Protein 7RGJ (pdb70)

Sequence (311 aa):
MKLSLMVAISKKNGVIGNGPDIPWSAKGEQLLFKAITYNQWLLVGRKTFESMGALPNRKYAVVTRSFTSNENVLIFPSIKDALTNLKKKITDHVIVSSGGGEIYKSLIDDQVVDTLHISTIDIEPEGDVYFPEIPSNFRPVFTQDFASNINYSYQQIWQKMKLSLMVAISKNGVIGNGPDIPWSAKGEQQLLFKAITYNQWLLLVGRKTFESSMMGALPNRRKYAVVTRSSFTSDNENVLIFPSIKDDALTNLKKITDHVIVSSGGGEIYKSSLIDQVDTLHISTIDIEPEGDVYFPEIPSNFRPVFTQDFASNINYSYQIWQKG

Secondary structure (DSSP, 8-state):
-EEEEEEEEETTSEEEBTTB-S---TTHHHHHHHHHTT-EEEEEHHHHHHH---TT-EEEEE-------TTEEEESSHHHHHHHHHHH-SEEEE---HHHHHHHTTT-SEEEEEEES-----SEEPPPPPTT-EEEEEEEE-SSS-EEEEEEE-/-EEEEEEEEETTS--BBTTB-S---TTHHHHHHHHHTT-EEEEEHHHHHHH---TT-EEEEE-SSS-----TTEEEESSHHHHHHHHTTT-SEEEE---HHHHHHHGGG-SEEEEEEES-----SB--PPPPTTEEEEEEEEE-SSS-EEEEEEEE-

Solvent-accessible surface area: 15095 Å² total; per-residue (Å²): 54,69,16,0,0,7,12,20,22,4,124,61,24,1,16,8,56,45,103,87,113,30,39,71,10,130,2,19,81,32,4,44,75,1,4,0,22,38,12,29,0,0,0,6,81,137,37,13,105,64,70,30,46,54,93,81,16,63,0,0,0,13,16,215,119,68,122,73,89,174,70,13,69,55,19,93,40,42,153,49,0,27,80,55,0,142,150,95,26,123,27,0,0,0,12,2,17,15,97,13,11,138,60,0,5,102,91,0,54,0,0,0,9,1,46,0,80,54,133,18,144,27,100,44,118,25,15,164,58,29,99,79,4,154,63,40,8,54,2,100,5,62,28,92,26,69,5,30,3,46,0,50,44,105,67,74,12,1,0,8,10,18,25,4,135,81,27,10,14,6,65,44,101,90,111,32,36,67,10,108,12,20,125,46,3,38,43,1,4,0,20,40,10,27,0,0,0,6,81,137,35,15,102,66,42,27,41,68,97,78,13,56,0,0,0,14,14,233,77,106,47,105,38,151,58,159,68,8,73,51,22,89,44,34,157,60,0,25,84,61,1,110,172,120,25,109,20,0,0,0,11,1,17,15,122,14,10,159,53,0,15,102,80,0,46,5,0,0,8,1,68,0,82,50,117,17,141,26,86,39,129,32,31,149,40,38,122,73,14,124,70,22,6,59,9,103,4,63,27,93,29,70,4,31,3,47,0,46,30,72,76

B-factor: mean 28.3, std 8.18, range [17.26, 70.51]

Foldseek 3Di:
DAEEEEAEAEPVQFQAAQLDRFDDWPPPVVVVCVVQALAEEEEEPSPCVSPPDDPRGAYEYEDCPDDDDPSYHYYPDPVVSVVVVVVPDDYYYYYDDQVSQVVCLVPHFKYKYKYWHDDGDHDGGHDDHDPPKDWDDKDWADGPITIMITMIGD/DAEEEEAEAEPVFDQAAQLGRPDDWPPPVVVVCVVQALAEEEEEPSPCVSPPDDPRHAYEYEDCDPDDDPDPRYHYDPDPVRSVVVVVVPDDYYYYYDDQVSQVVCLVPHFKYKYKYWHDDDDHDGGHDDRDPQKDWDDKDWADTPITIIITMIGGD

Structure (mmCIF, N/CA/C/O backbone):
data_7RGJ
#
_entry.id   7RGJ
#
_cell.length_a   72.279
_cell.length_b   72.279
_cell.length_c   120.148
_cell.angle_alpha   90.000
_cell.angle_beta   90.000
_cell.angle_gamma   120.000
#
_symmetry.space_group_name_H-M   'P 31 2 1'
#
loop_
_entity.id
_entity.type
_entity.pdbx_description
1 polymer 'Dihydrofolate reductase type 1'
2 non-polymer 'NADP NICOTINAMIDE-ADENINE-DINUCLEOTIDE PHOSPHATE'
3 non-polymer 'CALCIUM ION'
4 non-polymer 5-[(3S)-3-{7-[4-(aminomethyl)phenyl]-2H-1,3-benzodioxol-5-yl}but-1-yn-1-yl]-6-ethylpyrimidine-2,4-diamine
5 non-polymer 5-[(3R)-3-{7-[4-(aminomethyl)phenyl]-2H-1,3-benzodioxol-5-yl}but-1-yn-1-yl]-6-ethylpyrimidine-2,4-diamine
6 water water
#
loop_
_atom_site.group_PDB
_atom_site.id
_atom_site.type_symbol
_atom_site.label_atom_id
_atom_site.label_alt_id
_atom_site.label_comp_id
_atom_site.label_asym_id
_atom_site.label_entity_id
_atom_site.label_seq_id
_atom_site.pdbx_PDB_ins_code
_atom_site.Cartn_x
_atom_site.Cartn_y
_atom_site.Cartn_z
_atom_site.occupancy
_atom_site.B_iso_or_equiv
_atom_site.auth_seq_id
_atom_site.auth_comp_id
_atom_site.auth_asym_id
_atom_site.auth_atom_id
_atom_site.pdbx_PDB_model_num
ATOM 1 N N . MET A 1 1 ? 33.28208 33.41285 11.23262 1.000 37.08610 1 MET A N 1
ATOM 2 C CA . MET A 1 1 ? 32.95495 32.05623 10.79484 1.000 34.48566 1 MET A CA 1
ATOM 3 C C . MET A 1 1 ? 32.79633 31.85134 9.30065 1.000 31.68017 1 MET A C 1
ATOM 4 O O . MET A 1 1 ? 31.87775 32.38745 8.67829 1.000 33.91415 1 MET A O 1
ATOM 9 N N . LYS A 1 2 ? 33.67049 31.02084 8.74530 1.000 29.47557 2 LYS A N 1
ATOM 10 C CA . LYS A 1 2 ? 33.53053 30.57229 7.37127 1.000 29.86643 2 LYS A CA 1
ATOM 11 C C . LYS A 1 2 ? 32.53070 29.42507 7.26610 1.000 25.74682 2 LYS A C 1
ATOM 12 O O . LYS A 1 2 ? 32.48865 28.52787 8.11510 1.000 25.76143 2 LYS A O 1
ATOM 18 N N . LEU A 1 3 ? 31.73541 29.45160 6.19986 1.000 25.55010 3 LEU A N 1
ATOM 19 C CA . LEU A 1 3 ? 30.80452 28.37809 5.86914 1.000 24.28260 3 LEU A CA 1
ATOM 20 C C . LEU A 1 3 ? 31.25806 27.71460 4.57268 1.000 23.89590 3 LEU A C 1
ATOM 21 O O . LEU A 1 3 ? 31.40532 28.38060 3.54377 1.000 26.10555 3 LEU A O 1
ATOM 26 N N . SER A 1 4 ? 31.48790 26.41160 4.62932 1.000 22.74239 4 SER A N 1
ATOM 27 C CA . SER A 1 4 ? 31.67920 25.60275 3.43605 1.000 24.60040 4 SER A CA 1
ATOM 28 C C . SER A 1 4 ? 30.42382 24.77919 3.21069 1.000 22.54835 4 SER A C 1
ATOM 29 O O . SER A 1 4 ? 29.54898 24.69719 4.07446 1.000 22.63480 4 SER A O 1
ATOM 32 N N . LEU A 1 5 ? 30.35116 24.14177 2.03880 1.000 21.63979 5 LEU A N 1
ATOM 33 C CA . LEU A 1 5 ? 29.23765 23.27234 1.68905 1.000 20.78989 5 LEU A CA 1
ATOM 34 C C . LEU A 1 5 ? 2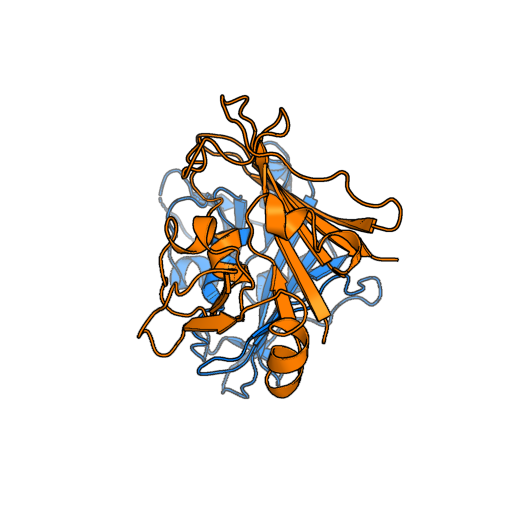9.82252 22.11172 0.90664 1.000 20.63398 5 LEU A C 1
ATOM 35 O O . LEU A 1 5 ? 30.67305 22.32854 0.03978 1.000 21.88246 5 LEU A O 1
ATOM 40 N N . MET A 1 6 ? 29.36822 20.90018 1.20203 1.000 19.53683 6 MET A N 1
ATOM 41 C CA . MET A 1 6 ? 29.85997 19.73128 0.48285 1.000 20.31148 6 MET A CA 1
ATOM 42 C C . MET A 1 6 ? 28.68950 18.85291 0.08093 1.000 20.92270 6 MET A C 1
ATOM 43 O O . MET A 1 6 ? 27.83952 18.52790 0.91521 1.000 20.65216 6 MET A O 1
ATOM 48 N N . VAL A 1 7 ? 28.67017 18.44798 -1.19241 1.000 19.89982 7 VAL A N 1
ATOM 49 C CA . VAL A 1 7 ? 27.56491 17.68019 -1.74726 1.000 19.46809 7 VAL A CA 1
ATOM 50 C C . VAL A 1 7 ? 28.08396 16.85787 -2.92015 1.000 18.85645 7 VAL A C 1
ATOM 51 O O . VAL A 1 7 ? 29.05689 17.23654 -3.57943 1.000 20.42393 7 VAL A O 1
ATOM 55 N N . ALA A 1 8 ? 27.40668 15.73971 -3.17743 1.000 19.90978 8 ALA A N 1
ATOM 56 C CA . ALA A 1 8 ? 27.55423 14.94586 -4.39292 1.000 18.58859 8 ALA A CA 1
ATOM 57 C C . ALA A 1 8 ? 26.26277 15.04954 -5.20136 1.000 18.40445 8 ALA A C 1
ATOM 58 O O . ALA A 1 8 ? 25.18579 14.67783 -4.71174 1.000 19.56036 8 ALA A O 1
ATOM 60 N N . ILE A 1 9 ? 26.37477 15.54474 -6.43083 1.000 20.17732 9 ILE A N 1
ATOM 61 C CA . ILE A 1 9 ? 25.21681 15.79883 -7.29098 1.000 20.06716 9 ILE A CA 1
ATOM 62 C C . ILE A 1 9 ? 25.30936 14.89711 -8.51353 1.000 20.61426 9 ILE A C 1
ATOM 63 O O . ILE A 1 9 ? 26.33519 14.89429 -9.20248 1.000 19.87028 9 ILE A O 1
ATOM 68 N N . SER A 1 10 ? 24.23608 14.16903 -8.80573 1.000 19.72622 10 SER A N 1
ATOM 69 C CA . SER A 1 10 ? 24.23022 13.35416 -10.01169 1.000 20.27233 10 SER A CA 1
ATOM 70 C C . SER A 1 10 ? 23.98600 14.22177 -11.24786 1.000 23.39973 10 SER A C 1
ATOM 71 O O . SER A 1 10 ? 23.71253 15.42723 -11.16053 1.000 23.03011 10 SER A O 1
ATOM 74 N N A LYS A 1 11 ? 24.07488 13.59553 -12.42173 0.520 25.07345 11 LYS A N 1
ATOM 75 N N B LYS A 1 11 ? 24.07957 13.56775 -12.40937 0.480 25.06895 11 LYS A N 1
ATOM 76 C CA A LYS A 1 11 ? 24.08806 14.35252 -13.66974 0.520 28.30830 11 LYS A CA 1
ATOM 77 C CA B LYS A 1 11 ? 24.05944 14.27395 -13.68507 0.480 28.30323 11 LYS A CA 1
ATOM 78 C C A LYS A 1 11 ? 22.72208 14.89304 -14.08462 0.520 29.03417 11 LYS A C 1
ATOM 79 C C B LYS A 1 11 ? 22.75913 15.04111 -13.88051 0.480 29.09762 11 LYS A C 1
ATOM 80 O O A LYS A 1 11 ? 22.65753 15.70098 -15.01609 0.520 28.27223 11 LYS A O 1
ATOM 81 O O B LYS A 1 11 ? 22.76353 16.15113 -14.42665 0.480 29.68285 11 LYS A O 1
ATOM 92 N N . ASN A 1 12 ? 21.64194 14.47246 -13.43052 1.000 26.56645 12 ASN A N 1
ATOM 93 C CA . ASN A 1 12 ? 20.31889 15.06977 -13.59886 1.000 30.76453 12 ASN A CA 1
ATOM 94 C C . ASN A 1 12 ? 19.92446 15.97608 -12.42827 1.000 29.73270 12 ASN A C 1
ATOM 95 O O . ASN A 1 12 ? 18.74802 16.34522 -12.31025 1.000 32.75885 12 ASN A O 1
ATOM 100 N N . GLY A 1 13 ? 20.88109 16.34007 -11.56531 1.000 25.04304 13 GLY A N 1
ATOM 101 C CA . GLY A 1 13 ? 20.64819 17.21806 -10.43774 1.000 23.16999 13 GLY A CA 1
ATOM 102 C C . GLY A 1 13 ? 20.14790 16.54053 -9.17436 1.000 21.75597 13 GLY A C 1
ATOM 103 O O . GLY A 1 13 ? 20.06501 17.20204 -8.13304 1.000 23.45123 13 GLY A O 1
ATOM 104 N N . VAL A 1 14 ? 19.81629 15.25205 -9.23671 1.000 22.49802 14 VAL A N 1
ATOM 105 C CA . VAL A 1 14 ? 19.31201 14.52528 -8.07028 1.000 22.08532 14 VAL A CA 1
ATOM 106 C C . VAL A 1 14 ? 20.42316 14.35307 -7.03910 1.000 21.73777 14 VAL A C 1
ATOM 107 O O . VAL A 1 14 ? 21.54199 13.92715 -7.36898 1.000 21.38050 14 VAL A O 1
ATOM 111 N N . ILE A 1 15 ? 20.11981 14.69238 -5.78525 1.000 20.81618 15 ILE A N 1
ATOM 112 C CA . ILE A 1 15 ? 20.98187 14.36332 -4.65395 1.000 19.07210 15 ILE A CA 1
ATOM 113 C C . ILE A 1 15 ? 20.38903 13.30672 -3.72774 1.000 21.24585 15 ILE A C 1
ATOM 114 O O . ILE A 1 15 ? 21.12168 12.77376 -2.88129 1.000 21.74492 15 ILE A O 1
ATOM 119 N N . GLY A 1 16 ? 19.09385 13.01324 -3.81864 1.000 21.03835 16 GLY A N 1
ATOM 120 C CA . GLY A 1 16 ? 18.47243 12.10307 -2.87428 1.000 22.08405 16 GLY A CA 1
ATOM 121 C C . GLY A 1 16 ? 17.20489 11.50210 -3.43262 1.000 22.90316 16 GLY A C 1
ATOM 122 O O . GLY A 1 16 ? 16.55040 12.08376 -4.30417 1.000 22.31429 16 GLY A O 1
ATOM 123 N N . ASN A 1 17 ? 16.85830 10.32056 -2.92275 1.000 21.97369 17 ASN A N 1
ATOM 124 C CA . ASN A 1 17 ? 15.60798 9.63286 -3.23514 1.000 21.97904 17 ASN A CA 1
ATOM 125 C C . ASN A 1 17 ? 15.03179 9.21063 -1.89295 1.000 25.75313 17 ASN A C 1
ATOM 126 O O . ASN A 1 17 ? 15.53549 8.27394 -1.26362 1.000 24.07207 17 ASN A O 1
ATOM 131 N N . GLY A 1 18 ? 13.99584 9.90681 -1.43247 1.000 27.10963 18 GLY A N 1
ATOM 132 C CA . GLY A 1 18 ? 13.53315 9.68501 -0.08231 1.000 27.71439 18 GLY A CA 1
ATOM 133 C C . GLY A 1 18 ? 14.67082 9.87869 0.90255 1.000 26.71809 18 GLY A C 1
ATOM 134 O O . GLY A 1 18 ? 15.34430 10.91456 0.89956 1.000 28.51834 18 GLY A O 1
ATOM 135 N N . PRO A 1 19 ? 14.92365 8.88235 1.75209 1.000 26.91772 19 PRO A N 1
ATOM 136 C CA . PRO A 1 19 ? 16.01103 8.98972 2.73347 1.000 26.85203 19 PRO A CA 1
ATOM 137 C C . PRO A 1 19 ? 17.37359 8.57942 2.20162 1.000 30.07275 19 PRO A C 1
ATOM 138 O O . PRO A 1 19 ? 18.35466 8.64049 2.95372 1.000 32.77399 19 PRO A O 1
ATOM 142 N N . ASP A 1 20 ? 17.46892 8.19171 0.93520 1.000 24.68237 20 ASP A N 1
ATOM 143 C CA . ASP A 1 20 ? 18.67545 7.55415 0.42557 1.000 25.92780 20 ASP A CA 1
ATOM 144 C C . ASP A 1 20 ? 19.42407 8.44414 -0.56084 1.000 24.91725 20 ASP A C 1
ATOM 145 O O . ASP A 1 20 ? 18.84238 9.26797 -1.26689 1.000 23.98368 20 ASP A O 1
ATOM 150 N N . ILE A 1 21 ? 20.73143 8.24479 -0.63832 1.000 23.38152 21 ILE A N 1
ATOM 151 C CA . ILE A 1 21 ? 21.52138 8.71349 -1.77049 1.000 21.81766 21 ILE A CA 1
ATOM 152 C C . ILE A 1 21 ? 21.46402 7.62048 -2.83448 1.000 22.33885 21 ILE A C 1
ATOM 153 O O . ILE A 1 21 ? 21.90500 6.48686 -2.56703 1.000 24.35028 21 ILE A O 1
ATOM 158 N N . PRO A 1 22 ? 20.88759 7.87649 -3.98605 1.000 20.01501 22 PRO A N 1
ATOM 159 C CA . PRO A 1 22 ? 20.50608 6.80105 -4.91418 1.000 20.86099 22 PRO A CA 1
ATOM 160 C C . PRO A 1 22 ? 21.62656 6.31530 -5.83440 1.000 19.73707 22 PRO A C 1
ATOM 161 O O . PRO A 1 22 ? 21.44299 6.16285 -7.03672 1.000 21.01775 22 PRO A O 1
ATOM 165 N N . TRP A 1 23 ? 22.79848 6.06873 -5.25576 1.000 21.09309 23 TRP A N 1
ATOM 166 C CA . TRP A 1 23 ? 23.93361 5.53505 -6.00918 1.000 20.71356 23 TRP A CA 1
ATOM 167 C C . TRP A 1 23 ? 25.00934 5.13484 -5.01677 1.000 22.14052 23 TRP A C 1
ATOM 168 O O . TRP A 1 23 ? 24.94691 5.46842 -3.83488 1.000 24.31209 23 TRP A O 1
ATOM 179 N N . SER A 1 24 ? 26.01861 4.43909 -5.53644 1.000 23.09988 24 SER A N 1
ATOM 180 C CA . SER A 1 24 ? 27.23982 4.14191 -4.79895 1.000 23.67481 24 SER A CA 1
ATOM 181 C C . SER A 1 24 ? 28.39794 4.36431 -5.75806 1.000 23.80087 24 SER A C 1
ATOM 182 O O . SER A 1 24 ? 28.55051 3.61838 -6.72963 1.000 26.37596 24 SER A O 1
ATOM 185 N N . ALA A 1 25 ? 29.18670 5.40318 -5.51520 1.000 21.85128 25 ALA A N 1
ATOM 186 C CA . ALA A 1 25 ? 30.33260 5.73021 -6.36367 1.000 21.34627 25 ALA A CA 1
ATOM 187 C C . ALA A 1 25 ? 31.56061 5.45794 -5.51189 1.000 21.86510 25 ALA A C 1
ATOM 188 O O . ALA A 1 25 ? 31.91428 6.27069 -4.65368 1.000 20.81095 25 ALA A O 1
ATOM 190 N N . LYS A 1 26 ? 32.18439 4.29915 -5.72171 1.000 20.91640 26 LYS A N 1
ATOM 191 C CA . LYS A 1 26 ? 33.26767 3.88623 -4.83540 1.000 22.15904 26 LYS A CA 1
ATOM 192 C C . LYS A 1 26 ? 34.42491 4.86673 -4.92339 1.000 18.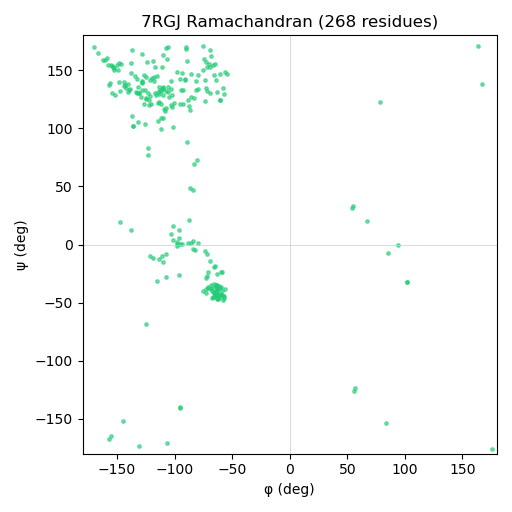71420 26 LYS A C 1
ATOM 193 O O . LYS A 1 26 ? 34.84592 5.25549 -6.01457 1.000 19.79561 26 LYS A O 1
ATOM 199 N N . GLY A 1 27 ? 34.90505 5.29746 -3.75769 1.000 19.60441 27 GLY A N 1
ATOM 200 C CA . GLY A 1 27 ? 35.95566 6.27948 -3.65376 1.000 20.30469 27 GLY A CA 1
ATOM 201 C C . GLY A 1 27 ? 35.46077 7.66957 -3.31384 1.000 18.80904 27 GLY A C 1
ATOM 202 O O . GLY A 1 27 ? 36.17772 8.42765 -2.65812 1.000 19.49621 27 GLY A O 1
ATOM 203 N N . GLU A 1 28 ? 34.25860 8.03510 -3.76633 1.000 19.60254 28 GLU A N 1
ATOM 204 C CA . GLU A 1 28 ? 33.81459 9.41488 -3.57335 1.000 19.29742 28 GLU A CA 1
ATOM 205 C C . GLU A 1 28 ? 33.64963 9.75916 -2.10132 1.000 20.18958 28 GLU A C 1
ATOM 206 O O . GLU A 1 28 ? 33.95730 10.89280 -1.69817 1.000 20.51721 28 GLU A O 1
ATOM 212 N N . GLN A 1 29 ? 33.17003 8.80059 -1.28579 1.000 19.85494 29 GLN A N 1
ATOM 213 C CA . GLN A 1 29 ? 33.00100 9.05074 0.14102 1.000 21.60849 29 GLN A CA 1
ATOM 214 C C . GLN A 1 29 ? 34.30737 9.42096 0.81983 1.000 21.72247 29 GLN A C 1
ATOM 215 O O . GLN A 1 29 ? 34.27758 10.08086 1.86210 1.000 23.56497 29 GLN A O 1
ATOM 221 N N . LEU A 1 30 ? 35.45220 9.03197 0.24605 1.000 20.40550 30 LEU A N 1
ATOM 222 C CA . LEU A 1 30 ? 36.72762 9.41421 0.84079 1.000 21.41463 30 LEU A CA 1
ATOM 223 C C . LEU A 1 30 ? 36.91305 10.91579 0.84200 1.000 20.39584 30 LEU A C 1
ATOM 224 O O . LEU A 1 30 ? 37.50884 11.45152 1.77919 1.000 20.71936 30 LEU A O 1
ATOM 229 N N . LEU A 1 31 ? 36.41388 11.60692 -0.19233 1.000 20.36210 31 LEU A N 1
ATOM 230 C CA . LEU A 1 31 ? 36.49952 13.06761 -0.23361 1.000 18.97466 31 LEU A CA 1
ATOM 231 C C . LEU A 1 31 ? 35.72161 13.67741 0.91894 1.000 20.21332 31 LEU A C 1
ATOM 232 O O . LEU A 1 31 ? 36.20791 14.57534 1.61706 1.000 22.24918 31 LEU A O 1
ATOM 237 N N . PHE A 1 32 ? 34.49850 13.19218 1.12466 1.000 20.86697 32 PHE A N 1
ATOM 238 C CA . PHE A 1 32 ? 33.67989 13.68530 2.22253 1.000 21.23041 32 PHE A CA 1
ATOM 239 C C . PHE A 1 32 ? 34.33690 13.40043 3.56529 1.000 20.90670 32 PHE A C 1
ATOM 240 O O . PHE A 1 32 ? 34.38736 14.27483 4.44173 1.000 22.23670 32 PHE A O 1
ATOM 248 N N . LYS A 1 33 ? 34.86367 12.18768 3.74433 1.000 21.17231 33 LYS A N 1
ATOM 249 C CA . LYS A 1 33 ? 35.50423 11.86156 5.01441 1.000 22.55723 33 LYS A CA 1
ATOM 250 C C . LYS A 1 33 ? 36.72101 12.74760 5.25230 1.000 21.89319 33 LYS A C 1
ATOM 251 O O . LYS A 1 33 ? 36.93554 13.23956 6.36642 1.000 22.48556 33 LYS A O 1
ATOM 257 N N . ALA A 1 34 ? 37.51886 12.97942 4.21290 1.000 20.72551 34 ALA A N 1
ATOM 258 C CA . ALA A 1 34 ? 38.74274 13.75460 4.38248 1.000 20.77654 34 ALA A CA 1
ATOM 259 C C . ALA A 1 34 ? 38.44282 15.20782 4.72684 1.000 21.59802 34 ALA A C 1
ATOM 260 O O . ALA A 1 34 ? 39.04348 15.77222 5.64736 1.000 21.63798 34 ALA A O 1
ATOM 262 N N . ILE A 1 35 ? 37.49775 15.82458 4.01263 1.000 20.85215 35 ILE A N 1
ATOM 263 C CA . ILE A 1 35 ? 37.21249 17.24482 4.20686 1.000 21.07297 35 ILE A CA 1
ATOM 264 C C . ILE A 1 35 ? 36.48773 17.50096 5.52529 1.000 20.70928 35 ILE A C 1
ATOM 265 O O . ILE A 1 35 ? 36.65419 18.56720 6.12079 1.000 22.06603 35 ILE A O 1
ATOM 270 N N . THR A 1 36 ? 35.70888 16.53929 6.01675 1.000 21.47172 36 THR A N 1
ATOM 271 C CA . THR A 1 36 ? 34.93654 16.74029 7.23779 1.000 21.41152 36 THR A CA 1
ATOM 272 C C . THR A 1 36 ? 35.64242 16.27701 8.50591 1.000 22.85168 36 THR A C 1
ATOM 273 O O . THR A 1 36 ? 35.06073 16.41811 9.58844 1.000 23.07601 36 THR A O 1
ATOM 277 N N . TYR A 1 37 ? 36.87063 15.74715 8.41549 1.000 21.62611 37 TYR A N 1
ATOM 278 C CA . TYR A 1 37 ? 37.52785 15.16671 9.58719 1.000 21.27910 37 TYR A CA 1
ATOM 279 C C . TYR A 1 37 ? 37.70837 16.20874 10.68989 1.000 19.85218 37 TYR A C 1
ATOM 280 O O . TYR A 1 37 ? 38.32337 17.26157 10.47634 1.000 20.72423 37 TYR A O 1
ATOM 289 N N . ASN A 1 38 ? 37.19057 15.88330 11.88469 1.000 21.48092 38 ASN A N 1
ATOM 290 C CA . ASN A 1 38 ? 37.24938 16.77142 13.05419 1.000 21.61806 38 ASN A CA 1
ATOM 291 C C . ASN A 1 38 ? 36.65985 18.15711 12.77012 1.000 22.27863 38 ASN A C 1
ATOM 292 O O . ASN A 1 38 ? 37.09888 19.16244 13.33392 1.000 23.56562 38 ASN A O 1
ATOM 297 N N . GLN A 1 39 ? 35.64253 18.22540 11.91019 1.000 22.57601 39 GLN A N 1
ATOM 298 C CA . GLN A 1 39 ? 34.98422 19.48264 11.58635 1.000 22.40356 39 GLN A CA 1
ATOM 299 C C . GLN A 1 39 ? 33.57684 19.51455 12.16381 1.000 21.82409 39 GLN A C 1
ATOM 300 O O . GLN A 1 39 ? 33.01359 18.48285 12.52697 1.000 23.28979 39 GLN A O 1
ATOM 306 N N . TRP A 1 40 ? 33.02637 20.72735 12.23421 1.000 23.99472 40 TRP A N 1
ATOM 307 C CA . TRP A 1 40 ? 31.61432 20.93956 12.54486 1.000 22.94344 40 TRP A CA 1
ATOM 308 C C . TRP A 1 40 ? 30.79835 20.83494 11.26036 1.000 23.32560 40 TRP A C 1
ATOM 309 O O . TRP A 1 40 ? 31.10271 21.51096 10.27246 1.000 23.66624 40 TRP A O 1
ATOM 320 N N . LEU A 1 41 ? 29.77220 19.98629 11.28043 1.000 22.20880 41 LEU A N 1
ATOM 321 C CA . LEU A 1 41 ? 28.86390 19.80500 10.15226 1.000 22.35830 41 LEU A CA 1
ATOM 322 C C . LEU A 1 41 ? 27.50273 20.35560 10.54108 1.000 23.62477 41 LEU A C 1
ATOM 323 O O . LEU A 1 41 ? 27.00231 20.04935 11.62791 1.000 27.24887 41 LEU A O 1
ATOM 328 N N . LEU A 1 42 ? 26.91239 21.16576 9.66293 1.000 22.51751 42 LEU A N 1
ATOM 329 C CA . LEU A 1 42 ? 25.54616 21.64279 9.84215 1.000 22.83847 42 LEU A CA 1
ATOM 330 C C . LEU A 1 42 ? 24.65830 20.78938 8.95272 1.000 22.27898 42 LEU A C 1
ATOM 331 O O . LEU A 1 42 ? 24.87843 20.72725 7.73243 1.000 23.53478 42 LEU A O 1
ATOM 336 N N . VAL A 1 43 ? 23.68128 20.11574 9.56060 1.000 22.64597 43 VAL A N 1
ATOM 337 C CA . VAL A 1 43 ? 22.85205 19.15014 8.85111 1.000 23.64165 43 VAL A CA 1
ATOM 338 C C . VAL A 1 43 ? 21.39500 19.29973 9.24991 1.000 24.83608 43 VAL A C 1
ATOM 339 O O . VAL A 1 43 ? 21.06709 19.64175 10.39111 1.000 24.33871 43 VAL A O 1
ATOM 343 N N . GLY A 1 44 ? 20.51891 19.01716 8.29119 1.000 23.11950 44 GLY A N 1
ATOM 344 C CA . GLY A 1 44 ? 19.11083 18.92159 8.59960 1.000 24.93431 44 GLY A CA 1
ATOM 345 C C . GLY A 1 44 ? 18.79602 17.63628 9.33001 1.000 26.96517 44 GLY A C 1
ATOM 346 O O . GLY A 1 44 ? 19.55161 16.66150 9.29778 1.000 25.14502 44 GLY A O 1
ATOM 347 N N . ARG A 1 45 ? 17.65405 17.63664 10.01751 1.000 29.30282 45 ARG A N 1
ATOM 348 C CA . ARG A 1 45 ? 17.31977 16.50007 10.86548 1.000 28.67568 45 ARG A CA 1
ATOM 349 C C . ARG A 1 45 ? 17.15675 15.22117 10.05034 1.000 30.95004 45 ARG A C 1
ATOM 350 O O . ARG A 1 45 ? 17.56297 14.14430 10.49754 1.000 31.41477 45 ARG A O 1
ATOM 358 N N . LYS A 1 46 ? 16.56501 15.31268 8.85327 1.000 31.31552 46 LYS A N 1
ATOM 359 C CA . LYS A 1 46 ? 16.35267 14.10043 8.06656 1.000 29.09663 46 LYS A CA 1
ATOM 360 C C . LYS A 1 46 ? 17.67914 13.46325 7.67836 1.000 31.24784 46 LYS A C 1
ATOM 361 O O . LYS A 1 46 ? 17.84337 12.24521 7.79123 1.000 34.40301 46 LYS A O 1
ATOM 367 N N . THR A 1 47 ? 18.64533 14.27660 7.24435 1.000 28.66507 47 THR A N 1
ATOM 368 C CA . THR A 1 47 ? 19.95892 13.74479 6.88952 1.000 29.77021 47 THR A CA 1
ATOM 369 C C . THR A 1 47 ? 20.67082 13.16811 8.10638 1.000 32.83725 47 THR A C 1
ATOM 370 O O . THR A 1 47 ? 21.27964 12.09387 8.02300 1.000 32.25429 47 THR A O 1
ATOM 374 N N . PHE A 1 48 ? 20.60769 13.86011 9.24575 1.000 28.69060 48 PHE A N 1
ATOM 375 C CA . PHE A 1 48 ? 21.26286 13.33769 10.43988 1.000 28.99365 48 PHE A CA 1
ATOM 376 C C . PHE A 1 48 ? 20.63195 12.02522 10.87922 1.000 37.32033 48 PHE A C 1
ATOM 377 O O . PHE A 1 48 ? 21.33783 11.07191 11.22421 1.000 34.78694 48 PHE A O 1
ATOM 385 N N . GLU A 1 49 ? 19.30066 11.96397 10.88124 1.000 35.96285 49 GLU A N 1
ATOM 386 C CA . GLU A 1 49 ? 18.61499 10.73675 11.26501 1.000 44.22135 49 GLU A CA 1
ATOM 387 C C . GLU A 1 49 ? 18.93118 9.61591 10.28511 1.000 43.19806 49 GLU A C 1
ATOM 388 O O . GLU A 1 49 ? 19.15414 8.46835 10.68775 1.000 45.81389 49 GLU A O 1
ATOM 394 N N . SER A 1 50 ? 18.98812 9.94267 8.99281 1.000 43.35680 50 SER A N 1
ATOM 395 C CA . SER A 1 50 ? 19.24965 8.93580 7.97062 1.000 42.69598 50 SER A CA 1
ATOM 396 C C . SER A 1 50 ? 20.69219 8.44160 8.02191 1.000 45.58622 50 SER A C 1
ATOM 397 O O . SER A 1 50 ? 20.94828 7.25261 7.79417 1.000 47.05320 50 SER A O 1
ATOM 400 N N . MET A 1 51 ? 21.64616 9.33029 8.32411 1.000 48.07540 51 MET A N 1
ATOM 401 C CA . MET A 1 51 ? 23.06638 8.98774 8.27480 1.000 48.04342 51 MET A CA 1
ATOM 402 C C . MET A 1 51 ? 23.65221 8.58295 9.62153 1.000 52.37318 51 MET A C 1
ATOM 403 O O . MET A 1 51 ? 24.64343 7.84684 9.65003 1.000 59.46835 51 MET A O 1
ATOM 408 N N . GLY A 1 52 ? 23.09296 9.05509 10.73552 1.000 51.74854 52 GLY A N 1
ATOM 409 C CA . GLY A 1 52 ? 23.71587 8.81274 12.02538 1.000 52.10554 52 GLY A CA 1
ATOM 410 C C . GLY A 1 52 ? 24.81351 9.82161 12.33231 1.000 54.77324 52 GLY A C 1
ATOM 411 O O . GLY A 1 52 ? 24.80817 10.95309 11.84810 1.000 55.31541 52 GLY A O 1
ATOM 412 N N . ALA A 1 53 ? 25.76757 9.39955 13.15920 1.000 56.51936 53 ALA A N 1
ATOM 413 C CA . ALA A 1 53 ? 26.89810 10.24209 13.54808 1.000 55.13253 53 ALA A CA 1
ATOM 414 C C . ALA A 1 53 ? 28.19323 9.49916 13.23371 1.000 50.23253 53 ALA A C 1
ATOM 415 O O . ALA A 1 53 ? 28.57196 8.57383 13.95844 1.000 55.58988 53 ALA A O 1
ATOM 417 N N . LEU A 1 54 ? 28.86399 9.90265 12.15316 1.000 50.67157 54 LEU A N 1
ATOM 418 C CA . LEU A 1 54 ? 30.18710 9.37488 11.85341 1.000 43.26732 54 LEU A CA 1
ATOM 419 C C . LEU A 1 54 ? 31.14196 9.71767 12.99574 1.000 43.63964 54 LEU A C 1
ATOM 420 O O . LEU A 1 54 ? 31.01822 10.77499 13.62262 1.000 38.22721 54 LEU A O 1
ATOM 425 N N . PRO A 1 55 ? 32.11216 8.85379 13.28359 1.000 39.03114 55 PRO A N 1
ATOM 426 C CA . PRO A 1 55 ? 33.09997 9.19745 14.30889 1.000 36.99370 55 PRO A CA 1
ATOM 427 C C . PRO A 1 55 ? 33.94763 10.36552 13.83876 1.000 33.17464 55 PRO A C 1
ATOM 428 O O . PRO A 1 55 ? 34.09387 10.60880 12.63823 1.000 35.91701 55 PRO A O 1
ATOM 432 N N . ASN A 1 56 ? 34.49490 11.09837 14.80775 1.000 30.98267 56 ASN A N 1
ATOM 433 C CA . ASN A 1 56 ? 35.45898 12.16947 14.57072 1.000 33.09387 56 ASN A CA 1
ATOM 434 C C . ASN A 1 56 ? 34.85929 13.37033 13.84519 1.000 33.01488 56 ASN A C 1
ATOM 435 O O . ASN A 1 56 ? 35.58902 14.16006 13.24127 1.000 31.68576 56 ASN A O 1
ATOM 440 N N . ARG A 1 57 ? 33.54269 13.52309 13.87806 1.000 29.45056 57 ARG A N 1
ATOM 441 C CA . ARG A 1 57 ? 32.87167 14.71534 13.38270 1.000 30.03188 57 ARG A CA 1
ATOM 442 C C . ARG A 1 57 ? 32.01608 15.28012 14.50773 1.000 30.33256 57 ARG A C 1
ATOM 443 O O . ARG A 1 57 ? 31.63500 14.56711 15.43845 1.000 31.97385 57 ARG A O 1
ATOM 451 N N . LYS A 1 58 ? 31.71372 16.56785 14.41101 1.000 26.62443 58 LYS A N 1
ATOM 452 C CA . LYS A 1 58 ? 30.80482 17.23514 15.33199 1.000 25.81420 58 LYS A CA 1
ATOM 453 C C . LYS A 1 58 ? 29.61501 17.74835 14.53826 1.000 24.88438 58 LYS A C 1
ATOM 454 O O . LYS A 1 58 ? 29.77596 18.22790 13.41480 1.000 24.95933 58 LYS A O 1
ATOM 460 N N . TYR A 1 59 ? 28.42011 17.64790 15.11833 1.000 25.77063 59 TYR A N 1
ATOM 461 C CA . TYR A 1 59 ? 27.18942 17.91475 14.37824 1.000 24.76461 59 TYR A CA 1
ATOM 462 C C . TYR A 1 59 ? 26.34987 19.00582 15.02078 1.000 27.80442 59 TYR A C 1
ATOM 463 O O . TYR A 1 59 ? 26.05181 18.94758 16.22012 1.000 28.86314 59 TYR A O 1
ATOM 472 N N . ALA A 1 60 ? 25.93384 19.96929 14.20020 1.000 25.18171 60 ALA A N 1
ATOM 473 C CA . ALA A 1 60 ? 24.88981 20.93046 14.54424 1.000 22.69463 60 ALA A CA 1
ATOM 474 C C . ALA A 1 60 ? 23.67547 20.54759 13.71065 1.000 24.32969 60 ALA A C 1
ATOM 475 O O . ALA A 1 60 ? 23.71627 20.62298 12.48049 1.000 25.31934 60 ALA A O 1
ATOM 477 N N . VAL A 1 61 ? 22.60741 20.11842 14.37338 1.000 24.96291 61 VAL A N 1
ATOM 478 C CA . VAL A 1 61 ? 21.41875 19.59132 13.70771 1.000 24.81403 61 VAL A CA 1
ATOM 479 C C . VAL A 1 61 ? 20.28125 20.56717 13.95436 1.000 27.92429 61 VAL A C 1
ATOM 480 O O . VAL A 1 61 ? 20.07714 21.00631 15.09102 1.000 29.47562 61 VAL A O 1
ATOM 484 N N . VAL A 1 62 ? 19.54427 20.91396 12.90434 1.000 26.25806 62 VAL A N 1
ATOM 485 C CA . VAL A 1 62 ? 18.38316 21.78634 13.05361 1.000 28.03634 62 VAL A CA 1
ATOM 486 C C . VAL A 1 62 ? 17.11384 20.95770 12.99196 1.000 26.99587 62 VAL A C 1
ATOM 487 O O . VAL A 1 62 ? 17.00252 20.00898 12.20015 1.000 26.22134 62 VAL A O 1
ATOM 491 N N . THR A 1 63 ? 16.14894 21.31990 13.83576 1.000 28.69864 63 THR A N 1
ATOM 492 C CA . THR A 1 63 ? 14.85652 20.66109 13.84538 1.000 31.04941 63 THR A CA 1
ATOM 493 C C . THR A 1 63 ? 13.80371 21.67219 14.27391 1.000 30.60418 63 THR A C 1
ATOM 494 O O . THR A 1 63 ? 14.09481 22.61775 15.01154 1.000 33.34644 63 THR A O 1
ATOM 498 N N . ARG A 1 64 ? 12.58501 21.48582 13.76861 1.000 32.36200 64 ARG A N 1
ATOM 499 C CA . ARG A 1 64 ? 11.42417 22.23471 14.23545 1.000 35.24978 64 ARG A CA 1
ATOM 500 C C . ARG A 1 64 ? 10.60322 21.45808 15.25429 1.000 39.56675 64 ARG A C 1
ATOM 501 O O . ARG A 1 64 ? 9.60035 21.98268 15.75326 1.000 43.29073 64 ARG A O 1
ATOM 509 N N . SER A 1 65 ? 10.99701 20.22921 15.57092 1.000 34.95633 65 SER A N 1
ATOM 510 C CA . SER A 1 65 ? 10.17020 19.33559 16.37389 1.000 42.79618 65 SER A CA 1
ATOM 511 C C . SER A 1 65 ? 10.90402 18.81251 17.60534 1.000 41.12971 65 SER A C 1
ATOM 512 O O . SER A 1 65 ? 11.77972 19.48596 18.15139 1.000 45.32338 65 SER A O 1
ATOM 515 N N . PHE A 1 67 ? 13.28434 16.88850 18.23837 1.000 48.28304 67 PHE A N 1
ATOM 516 C CA . PHE A 1 67 ? 14.20760 15.77609 18.05093 1.000 46.47186 67 PHE A CA 1
ATOM 517 C C . PHE A 1 67 ? 15.36702 15.94024 19.02900 1.000 48.24237 67 PHE A C 1
ATOM 518 O O . PHE A 1 67 ? 15.86173 17.05071 19.23123 1.000 48.34327 67 PHE A O 1
ATOM 526 N N . THR A 1 68 ? 15.79305 14.83862 19.64518 1.000 45.36327 68 THR A N 1
ATOM 527 C CA . THR A 1 68 ? 16.85260 14.86580 20.64308 1.000 47.68663 68 THR A CA 1
ATOM 528 C C . THR A 1 68 ? 17.92983 13.84273 20.30234 1.000 49.01993 68 THR A C 1
ATOM 529 O O . THR A 1 68 ? 17.72543 12.93671 19.48998 1.000 51.32939 68 THR A O 1
ATOM 533 N N . SER A 1 69 ? 19.08852 14.00487 20.93858 1.000 53.74603 69 SER A N 1
ATOM 534 C CA . SER A 1 69 ? 20.19808 13.06492 20.79116 1.000 52.18037 69 SER A CA 1
ATOM 535 C C . SER A 1 69 ? 20.96513 12.91437 22.09889 1.000 49.54642 69 SER A C 1
ATOM 536 O O . SER A 1 69 ? 21.34272 13.90628 22.72039 1.000 56.09250 69 SER A O 1
ATOM 539 N N . ASN A 1 71 ? 24.39772 12.07848 22.44579 1.000 54.84583 71 ASN A N 1
ATOM 540 C CA . ASN A 1 71 ? 25.75606 12.12339 21.91650 1.000 48.66765 71 ASN A CA 1
ATOM 541 C C . ASN A 1 71 ? 26.35209 13.49836 22.19607 1.000 47.88640 71 ASN A C 1
ATOM 542 O O . ASN A 1 71 ? 25.80643 14.51589 21.77469 1.000 50.27821 71 ASN A O 1
ATOM 547 N N . GLU A 1 72 ? 27.48639 13.52401 22.89889 1.000 48.11748 72 GLU A N 1
ATOM 548 C CA . GLU A 1 72 ? 28.08808 14.79258 23.29345 1.000 49.13951 72 GLU A CA 1
ATOM 549 C C . GLU A 1 72 ? 28.71763 15.54652 22.12873 1.000 42.79341 72 GLU A C 1
ATOM 550 O O . GLU A 1 72 ? 29.11249 16.70414 22.30596 1.000 47.64953 72 GLU A O 1
ATOM 556 N N . ASN A 1 73 ? 28.80619 14.93422 20.95076 1.000 43.08085 73 ASN A N 1
ATOM 557 C CA . ASN A 1 73 ? 29.30788 15.60067 19.75789 1.000 39.24763 73 ASN A CA 1
ATOM 558 C C . ASN A 1 73 ? 28.18748 16.15538 18.88405 1.000 39.56552 73 ASN A C 1
ATOM 559 O O . ASN A 1 73 ? 28.44475 16.53916 17.73963 1.000 32.60130 73 ASN A O 1
ATOM 564 N N . VAL A 1 74 ? 26.95722 16.20305 19.39318 1.000 36.54292 74 VAL A N 1
ATOM 565 C CA . VAL A 1 74 ? 25.78501 16.60029 18.61872 1.000 34.38411 74 VAL A CA 1
ATOM 566 C C . VAL A 1 74 ? 25.07363 17.71590 19.36966 1.000 34.52791 74 VAL A C 1
ATOM 567 O O . VAL A 1 74 ? 24.65159 17.52232 20.51644 1.000 39.57518 74 VAL A O 1
ATOM 571 N N . LEU A 1 75 ? 24.94143 18.87573 18.73020 1.000 29.51167 75 LEU A N 1
ATOM 572 C CA . LEU A 1 75 ? 24.17880 19.99868 19.26045 1.000 28.96739 75 LEU A CA 1
ATOM 573 C C . LEU A 1 75 ? 22.93211 20.16436 18.40478 1.000 32.10505 75 LEU A C 1
ATOM 574 O O . LEU A 1 75 ? 23.01330 20.12617 17.17325 1.000 29.91726 75 LEU A O 1
ATOM 579 N N . ILE A 1 76 ? 21.78390 20.34727 19.04800 1.000 31.10173 76 ILE A N 1
ATOM 580 C CA . ILE A 1 76 ? 20.50331 20.43143 18.35600 1.000 29.94223 76 ILE A CA 1
ATOM 581 C C . ILE A 1 76 ? 19.93885 21.83104 18.54262 1.000 33.15886 76 ILE A C 1
ATOM 582 O O . ILE A 1 76 ? 19.90320 22.35013 19.66505 1.000 33.45222 76 ILE A O 1
ATOM 587 N N . PHE A 1 77 ? 19.51196 22.44419 17.44252 1.000 30.15059 77 PHE A N 1
ATOM 588 C CA . PHE A 1 77 ? 19.04878 23.81989 17.42334 1.000 31.02549 77 PHE A CA 1
ATOM 589 C C . PHE A 1 77 ? 17.67039 23.90739 16.79411 1.000 30.22843 77 PHE A C 1
ATOM 590 O O . PHE A 1 77 ? 17.35452 23.15724 15.86837 1.000 29.73707 77 PHE A O 1
ATOM 598 N N . PRO A 1 78 ? 16.83132 24.82829 17.27037 1.000 28.05043 78 PRO A N 1
ATOM 599 C CA . PRO A 1 78 ? 15.46955 24.93822 16.73808 1.000 27.91568 78 PRO A CA 1
ATOM 600 C C . PRO A 1 78 ? 15.36578 25.77764 15.47685 1.000 30.54531 78 PRO A C 1
ATOM 601 O O . PRO A 1 78 ? 14.26842 25.89459 14.91536 1.000 30.95003 78 PRO A O 1
ATOM 605 N N . SER A 1 79 ? 16.46034 26.38392 15.03044 1.000 28.24777 79 SER A N 1
ATOM 606 C CA . SER A 1 79 ? 16.44442 27.16296 13.80494 1.000 28.35311 79 SER A CA 1
ATOM 607 C C . SER A 1 79 ? 17.86291 27.27703 13.26602 1.000 27.14237 79 SER A C 1
ATOM 608 O O . SER A 1 79 ? 18.85156 27.08660 13.99034 1.000 25.54657 79 SER A O 1
ATOM 611 N N . ILE A 1 80 ? 17.94949 27.60123 11.97799 1.000 26.81034 80 ILE A N 1
ATOM 612 C CA . ILE A 1 80 ? 19.25146 27.82905 11.36116 1.000 27.59380 80 ILE A CA 1
ATOM 613 C C . ILE A 1 80 ? 19.89183 29.09577 11.91407 1.000 30.74092 80 ILE A C 1
ATOM 614 O O . ILE A 1 80 ? 21.11014 29.15056 12.12704 1.000 27.96701 80 ILE A O 1
ATOM 619 N N . LYS A 1 81 ? 19.08570 30.13476 12.15157 1.000 28.12019 81 LYS A N 1
ATOM 620 C CA . LYS A 1 81 ? 19.60781 31.36125 12.74294 1.000 30.77630 81 LYS A CA 1
ATOM 621 C C . LYS A 1 81 ? 20.28394 31.06871 14.07583 1.000 26.72555 81 LYS A C 1
ATOM 622 O O . LYS A 1 81 ? 21.39739 31.54317 14.34194 1.000 29.82351 81 LYS A O 1
ATOM 628 N N . ASP A 1 82 ? 19.62101 30.27904 14.92124 1.000 27.35264 82 ASP A N 1
ATOM 629 C CA . ASP A 1 82 ? 20.17302 29.95396 16.23160 1.000 30.23671 82 ASP A CA 1
ATOM 630 C C . ASP A 1 82 ? 21.43180 29.11265 16.09833 1.000 29.45234 82 ASP A C 1
ATOM 631 O O . ASP A 1 82 ? 22.42353 29.35359 16.79917 1.000 28.53355 82 ASP A O 1
ATOM 636 N N . ALA A 1 83 ? 21.41687 28.14080 15.18232 1.000 26.28367 83 ALA A N 1
ATOM 637 C CA . ALA A 1 83 ? 22.58373 27.28868 14.97482 1.000 24.82583 83 ALA A CA 1
ATOM 638 C C . ALA A 1 83 ? 23.80417 28.11597 14.60247 1.000 25.82906 83 ALA A C 1
ATOM 639 O O . ALA A 1 83 ? 24.88581 27.93644 15.17611 1.000 26.79573 83 ALA A O 1
ATOM 641 N N . LEU A 1 84 ? 23.65175 29.03956 13.64824 1.000 25.82467 84 LEU A N 1
ATOM 642 C CA . LEU A 1 84 ? 24.78439 29.85122 13.21730 1.000 27.50908 84 LEU A CA 1
ATOM 643 C C . LEU A 1 84 ? 25.25549 30.79603 14.31859 1.000 29.74257 84 LEU A C 1
ATOM 644 O O . LEU A 1 84 ? 26.46368 30.98822 14.50198 1.000 28.74174 84 LEU A O 1
ATOM 649 N N . THR A 1 85 ? 24.32273 31.40092 15.05828 1.000 29.24209 85 THR A N 1
ATOM 650 C CA . THR A 1 85 ? 24.72779 32.29617 16.13555 1.000 28.87658 85 THR A CA 1
ATOM 651 C C . THR A 1 85 ? 25.55465 31.55046 17.17265 1.000 29.25607 85 THR A C 1
ATOM 652 O O . THR A 1 85 ? 26.59052 32.05108 17.62924 1.000 31.91147 85 THR A O 1
ATOM 656 N N . ASN A 1 86 ? 25.12680 30.34204 17.53641 1.000 27.62287 86 ASN A N 1
ATOM 657 C CA . ASN A 1 86 ? 25.85459 29.57043 18.53903 1.000 26.81887 86 ASN A CA 1
ATOM 658 C C . ASN A 1 86 ? 27.16061 29.01630 17.98436 1.000 34.60519 86 ASN A C 1
ATOM 659 O O . ASN A 1 86 ? 28.18047 28.98974 18.68833 1.000 29.62166 86 ASN A O 1
ATOM 664 N N . LEU A 1 87 ? 27.15899 28.58294 16.72258 1.000 29.41338 87 LEU A N 1
ATOM 665 C CA . LEU A 1 87 ? 28.37023 27.99959 16.15939 1.000 28.70498 87 LEU A CA 1
ATOM 666 C C . LEU A 1 87 ? 29.49850 29.01861 16.08346 1.000 30.14487 87 LEU A C 1
ATOM 667 O O . LEU A 1 87 ? 30.66587 28.66867 16.30086 1.000 28.81709 87 LEU A O 1
ATOM 672 N N . LYS A 1 88 ? 29.16983 30.28616 15.82029 1.000 28.69535 88 LYS A N 1
ATOM 673 C CA . LYS A 1 88 ? 30.17826 31.33674 15.78519 1.000 32.92832 88 LYS A CA 1
ATOM 674 C C . LYS A 1 88 ? 30.90521 31.48012 17.11344 1.000 32.17346 88 LYS A C 1
ATOM 675 O O . LYS A 1 88 ? 32.03680 31.97880 17.13682 1.000 38.00145 88 LYS A O 1
ATOM 681 N N A LYS A 1 89 ? 30.27433 31.07385 18.21596 0.578 33.55355 89 LYS A N 1
ATOM 682 N N B LYS A 1 89 ? 30.30111 31.03002 18.21084 0.422 33.57016 89 LYS A N 1
ATOM 683 C CA A LYS A 1 89 ? 30.93855 31.14756 19.51114 0.578 35.17850 89 LYS A CA 1
ATOM 684 C CA B LYS A 1 89 ? 30.89972 31.13498 19.53531 0.422 35.17300 89 LYS A CA 1
ATOM 685 C C A LYS A 1 89 ? 32.07126 30.13227 19.60685 0.578 36.62656 89 LYS A C 1
ATOM 686 C C B LYS A 1 89 ? 31.79169 29.95141 19.88811 0.422 35.94543 89 LYS A C 1
ATOM 687 O O A LYS A 1 89 ? 33.12438 30.42584 20.18704 0.578 36.28624 89 LYS A O 1
ATOM 688 O O B LYS A 1 89 ? 32.40330 29.94996 20.96278 0.422 34.25429 89 LYS A O 1
ATOM 699 N N . ILE A 1 90 ? 31.88467 28.94664 19.02093 1.000 33.40425 90 ILE A N 1
ATOM 700 C CA . ILE A 1 90 ? 32.74532 27.79704 19.29204 1.000 32.84813 90 ILE A CA 1
ATOM 701 C C . ILE A 1 90 ? 33.64984 27.37993 18.14089 1.000 34.80880 90 ILE A C 1
ATOM 702 O O . ILE A 1 90 ? 34.57886 26.59393 18.36512 1.000 33.17457 90 ILE A O 1
ATOM 707 N N . THR A 1 91 ? 33.41548 27.86539 16.92276 1.000 31.81536 91 THR A N 1
ATOM 708 C CA . THR A 1 91 ? 34.25409 27.43081 15.81087 1.000 30.16053 91 THR A CA 1
ATOM 709 C C . THR A 1 91 ? 34.39896 28.54234 14.78485 1.000 28.63758 91 THR A C 1
ATOM 710 O O . THR A 1 91 ? 33.56052 29.44301 14.68505 1.000 30.31458 91 THR A O 1
ATOM 714 N N . ASP A 1 92 ? 35.48105 28.45995 14.01397 1.000 27.85652 92 ASP A N 1
ATOM 715 C CA . ASP A 1 92 ? 35.72344 29.35182 12.89434 1.000 26.80399 92 ASP A CA 1
ATOM 716 C C . ASP A 1 92 ? 35.31119 28.74374 11.55735 1.000 28.24543 92 ASP A C 1
ATOM 717 O O . ASP A 1 92 ? 35.45558 29.40218 10.52649 1.000 30.57112 92 ASP A O 1
ATOM 722 N N . HIS A 1 93 ? 34.78478 27.52109 11.54038 1.000 24.02628 93 HIS A N 1
ATOM 723 C CA . HIS A 1 93 ? 34.46256 26.90501 10.25499 1.000 24.30801 93 HIS A CA 1
ATOM 724 C C . HIS A 1 93 ? 33.36389 25.87364 10.43860 1.000 23.03708 93 HIS A C 1
ATOM 725 O O . HIS A 1 93 ? 33.46212 25.01621 11.31026 1.000 23.01415 93 HIS A O 1
ATOM 732 N N . VAL A 1 94 ? 32.32057 25.95539 9.61106 1.000 23.53566 94 VAL A N 1
ATOM 733 C CA . VAL A 1 94 ? 31.25472 24.96143 9.59861 1.000 22.83517 94 VAL A CA 1
ATOM 734 C C . VAL A 1 94 ? 31.06470 24.49087 8.16658 1.000 21.04669 94 VAL A C 1
ATOM 735 O O . VAL A 1 94 ? 31.13493 25.29543 7.23521 1.000 23.77735 94 VAL A O 1
ATOM 739 N N . ILE A 1 95 ? 30.83258 23.19232 7.99273 1.000 22.61371 95 ILE A N 1
ATOM 740 C CA . ILE A 1 95 ? 30.55294 22.62285 6.67643 1.000 21.64123 95 ILE A CA 1
ATOM 741 C C . ILE A 1 95 ? 29.08654 22.21641 6.60269 1.000 19.64802 95 ILE A C 1
ATOM 742 O O . ILE A 1 95 ? 28.63290 21.32262 7.33202 1.000 21.64674 95 ILE A O 1
ATOM 747 N N . VAL A 1 96 ? 28.35824 22.86667 5.69822 1.000 21.46258 96 VAL A N 1
ATOM 748 C CA . VAL A 1 96 ? 26.96764 22.51539 5.43164 1.000 23.33633 96 VAL A CA 1
ATOM 749 C C . VAL A 1 96 ? 26.95404 21.19164 4.67060 1.000 21.66097 96 VAL A C 1
ATOM 750 O O . VAL A 1 96 ? 27.50660 21.09530 3.56923 1.000 21.96083 96 VAL A O 1
ATOM 754 N N A SER A 1 97 ? 26.32253 20.16848 5.25165 0.602 22.35751 97 SER A N 1
ATOM 755 N N B SER A 1 97 ? 26.32557 20.17146 5.25876 0.398 22.35756 97 SER A N 1
ATOM 756 C CA A SER A 1 97 ? 26.45036 18.80242 4.75044 0.602 22.61131 97 SER A CA 1
ATOM 757 C CA B SER A 1 97 ? 26.45597 18.79822 4.78898 0.398 22.61192 97 SER A CA 1
ATOM 758 C C A SER A 1 97 ? 25.10875 18.15044 4.43717 0.602 21.02664 97 SER A C 1
ATOM 759 C C B SER A 1 97 ? 25.16336 18.19390 4.25883 0.398 21.24658 97 SER A C 1
ATOM 760 O O A SER A 1 97 ? 25.00941 16.91657 4.40285 0.602 23.97402 97 SER A O 1
ATOM 761 O O B SER A 1 97 ? 25.15783 17.01317 3.88809 0.398 22.08372 97 SER A O 1
ATOM 766 N N . GLY A 1 98 ? 24.07859 18.95649 4.20366 1.000 22.58413 98 GLY A N 1
ATOM 767 C CA . GLY A 1 98 ? 22.81814 18.49145 3.65069 1.000 23.45056 98 GLY A CA 1
ATOM 768 C C . GLY A 1 98 ? 21.71796 18.48393 4.69500 1.000 23.51786 98 GLY A C 1
ATOM 769 O O . GLY A 1 98 ? 21.92544 18.82387 5.85833 1.000 23.37121 98 GLY A O 1
ATOM 770 N N . GLY A 1 99 ? 20.52104 18.08726 4.25905 1.000 22.36063 99 GLY A N 1
ATOM 771 C CA . GLY A 1 99 ? 20.22366 17.71336 2.88778 1.000 22.20279 99 GLY A CA 1
ATOM 772 C C . GLY A 1 99 ? 19.64662 18.83932 2.04666 1.000 21.39412 99 GLY A C 1
ATOM 773 O O . GLY A 1 99 ? 20.09063 19.97676 2.13570 1.000 23.31471 99 GLY A O 1
ATOM 774 N N . GLY A 1 100 ? 18.67038 18.49870 1.19280 1.000 24.73340 100 GLY A N 1
ATOM 775 C CA . GLY A 1 100 ? 18.19255 19.45853 0.20017 1.000 23.11329 100 GLY A CA 1
ATOM 776 C C . GLY A 1 100 ? 17.66165 20.75078 0.79906 1.000 20.41537 100 GLY A C 1
ATOM 777 O O . GLY A 1 100 ? 17.97794 21.83580 0.31627 1.000 24.37744 100 GLY A O 1
ATOM 778 N N . GLU A 1 101 ? 16.86807 20.64233 1.86461 1.000 23.12499 101 GLU A N 1
ATOM 779 C CA . GLU A 1 101 ? 16.31706 21.83492 2.50601 1.000 25.87499 101 GLU A CA 1
ATOM 780 C C . GLU A 1 101 ? 17.43143 22.71778 3.05142 1.000 23.49277 101 GLU A C 1
ATOM 781 O O . GLU A 1 101 ? 17.44796 23.93803 2.84092 1.000 25.55467 101 GLU A O 1
ATOM 787 N N . ILE A 1 102 ? 18.38857 22.10677 3.74964 1.000 22.70393 102 ILE A N 1
ATOM 788 C CA . ILE A 1 102 ? 19.46582 22.88391 4.34060 1.000 23.99059 102 ILE A CA 1
ATOM 789 C C . ILE A 1 102 ? 20.32844 23.50979 3.25203 1.000 21.62593 102 ILE A C 1
ATOM 790 O O . ILE A 1 102 ? 20.72554 24.66593 3.35273 1.000 22.50974 102 ILE A O 1
ATOM 795 N N . TYR A 1 103 ? 20.61872 22.76260 2.17546 1.000 22.59955 103 TYR A N 1
ATOM 796 C CA . TYR A 1 103 ? 21.37997 23.36094 1.08226 1.000 23.26209 103 TYR A CA 1
ATOM 797 C C . TYR A 1 103 ? 20.65488 24.56432 0.48566 1.000 20.92723 103 TYR A C 1
ATOM 798 O O . TYR A 1 103 ? 21.28372 25.58481 0.16797 1.000 22.90860 103 TYR A O 1
ATOM 807 N N . LYS A 1 104 ? 19.33730 24.44873 0.29826 1.000 24.58850 104 LYS A N 1
ATOM 808 C CA . LYS A 1 104 ? 18.60159 25.55359 -0.31046 1.000 26.01442 104 LYS A CA 1
ATOM 809 C C . LYS A 1 104 ? 18.53992 26.76269 0.61332 1.000 25.49493 104 LYS A C 1
ATOM 810 O O . LYS A 1 104 ? 18.59620 27.90004 0.13344 1.000 26.74313 104 LYS A O 1
ATOM 816 N N . SER A 1 105 ? 18.45398 26.53170 1.93209 1.000 24.88927 105 SER A N 1
ATOM 817 C CA . SER A 1 105 ? 18.45349 27.63369 2.89416 1.000 24.74078 105 SER A CA 1
ATOM 818 C C . SER A 1 105 ? 19.79058 28.35806 2.92956 1.000 24.99754 105 SER A C 1
ATOM 819 O O . SER A 1 105 ? 19.83929 29.57851 3.11600 1.000 28.99999 105 SER A O 1
ATOM 822 N N . LEU A 1 106 ? 20.89716 27.62670 2.79423 1.000 24.79603 106 LEU A N 1
ATOM 823 C CA . LEU A 1 106 ? 22.20176 28.20561 3.09195 1.000 26.32718 106 LEU A CA 1
ATOM 824 C C . LEU A 1 106 ? 23.08472 28.49680 1.88394 1.000 22.51543 106 LEU A C 1
ATOM 825 O O . LEU A 1 106 ? 24.12111 29.14438 2.05481 1.000 26.83682 106 LEU A O 1
ATOM 830 N N . ILE A 1 107 ? 22.69754 28.06886 0.67757 1.000 25.99825 107 ILE A N 1
ATOM 831 C CA . ILE A 1 107 ? 23.53820 28.26365 -0.50688 1.000 28.91962 107 ILE A CA 1
ATOM 832 C C . ILE A 1 107 ? 23.96261 29.72295 -0.68702 1.000 29.01749 107 ILE A C 1
ATOM 833 O O . ILE A 1 107 ? 25.08940 30.00346 -1.11776 1.000 29.24460 107 ILE A O 1
ATOM 838 N N A ASP A 1 108 ? 23.08486 30.66716 -0.34454 0.499 28.73395 108 ASP A N 1
ATOM 839 N N B ASP A 1 108 ? 23.08723 30.67395 -0.34090 0.501 28.73501 108 ASP A N 1
ATOM 840 C CA A ASP A 1 108 ? 23.39360 32.08445 -0.51098 0.499 28.78494 108 ASP A CA 1
ATOM 841 C CA B ASP A 1 108 ? 23.42307 32.08424 -0.52070 0.501 28.76758 108 ASP A CA 1
ATOM 842 C C A ASP A 1 108 ? 24.18565 32.67674 0.65335 0.499 30.31576 108 ASP A C 1
ATOM 843 C C B ASP A 1 108 ? 24.40005 32.61676 0.51952 0.501 30.22666 108 ASP A C 1
ATOM 844 O O A ASP A 1 108 ? 24.32436 33.90142 0.71876 0.499 31.65771 108 ASP A O 1
ATOM 845 O O B ASP A 1 108 ? 24.89549 33.73779 0.35529 0.501 33.05130 108 ASP A O 1
ATOM 854 N N . GLN A 1 109 ? 24.69273 31.85198 1.57089 1.000 27.29111 109 GLN A N 1
ATOM 855 C CA . GLN A 1 109 ? 25.54176 32.32169 2.65868 1.000 30.34790 109 GLN A CA 1
ATOM 856 C C . GLN A 1 109 ? 26.90536 31.65072 2.68968 1.000 28.63536 109 GLN A C 1
ATOM 857 O O . GLN A 1 109 ? 27.78265 32.10053 3.43349 1.000 31.41474 109 GLN A O 1
ATOM 863 N N A VAL A 1 110 ? 27.10727 30.58506 1.93232 0.653 26.29570 110 VAL A N 1
ATOM 864 N N B VAL A 1 110 ? 27.11434 30.62309 1.86869 0.347 26.37285 110 VAL A N 1
ATOM 865 C CA A VAL A 1 110 ? 28.34339 29.82975 2.05717 0.653 26.16257 110 VAL A CA 1
ATOM 866 C CA B VAL A 1 110 ? 28.31060 29.78825 1.90584 0.347 26.23157 110 VAL A CA 1
ATOM 867 C C A VAL A 1 110 ? 29.45277 30.46643 1.22314 0.653 24.27887 110 VAL A C 1
ATOM 868 C C B VAL A 1 110 ? 29.46397 30.47347 1.17979 0.347 24.37444 110 VAL A C 1
ATOM 869 O O A VAL A 1 110 ? 29.21902 31.18203 0.24340 0.653 28.22676 110 VAL A O 1
ATOM 870 O O B VAL A 1 110 ? 29.26782 31.23712 0.22639 0.347 28.15253 110 VAL A O 1
ATOM 877 N N . ASP A 1 111 ? 30.68927 30.20183 1.63856 1.000 24.04206 111 ASP A N 1
ATOM 878 C CA . ASP A 1 111 ? 31.88407 30.77591 1.04021 1.000 25.25813 111 ASP A CA 1
ATOM 879 C C . ASP A 1 111 ? 32.58620 29.84730 0.05190 1.000 24.25330 111 ASP A C 1
ATOM 880 O O . ASP A 1 111 ? 33.19792 30.33444 -0.90195 1.000 24.32318 111 ASP A O 1
ATOM 885 N N . THR A 1 112 ? 32.53885 28.52891 0.27298 1.000 24.43765 112 THR A N 1
ATOM 886 C CA . THR A 1 112 ? 33.29289 27.55846 -0.52297 1.000 23.97098 112 THR A CA 1
ATOM 887 C C . THR A 1 112 ? 32.40189 26.35385 -0.77209 1.000 21.58284 112 THR A C 1
ATOM 888 O O . THR A 1 112 ? 31.77541 25.85482 0.16295 1.000 22.97691 112 THR A O 1
ATOM 892 N N . LEU A 1 113 ? 32.34326 25.89465 -2.02577 1.000 21.21015 113 LEU A N 1
ATOM 893 C CA . LEU A 1 113 ? 31.57364 24.71402 -2.39907 1.000 21.70694 113 LEU A CA 1
ATOM 894 C C 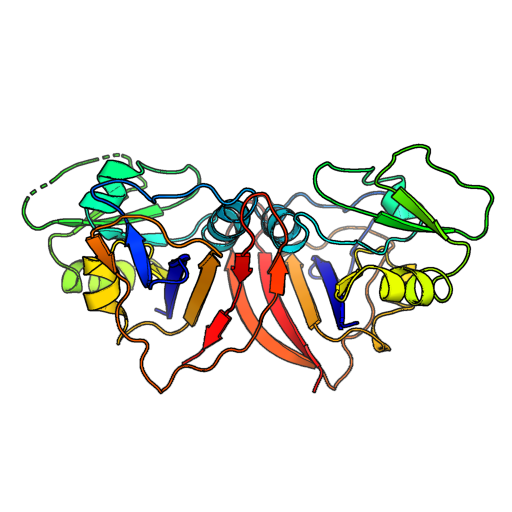. LEU A 1 113 ? 32.51504 23.57846 -2.76078 1.000 21.39079 113 LEU A C 1
ATOM 895 O O . LEU A 1 113 ? 33.46352 23.76820 -3.52677 1.000 22.32998 113 LEU A O 1
ATOM 900 N N . HIS A 1 114 ? 32.21980 22.40367 -2.23435 1.000 19.86235 114 HIS A N 1
ATOM 901 C CA . HIS A 1 114 ? 32.85408 21.15256 -2.64108 1.000 20.27254 114 HIS A CA 1
ATOM 902 C C . HIS A 1 114 ? 31.77046 20.34434 -3.32917 1.000 19.70615 114 HIS A C 1
ATOM 903 O O . HIS A 1 114 ? 30.86179 19.84493 -2.66123 1.000 20.75012 114 HIS A O 1
ATOM 910 N N . ILE A 1 115 ? 31.87440 20.19585 -4.65144 1.000 20.33497 115 ILE A N 1
ATOM 911 C CA . ILE A 1 115 ? 30.83349 19.53708 -5.44164 1.000 20.12156 115 ILE A CA 1
ATOM 912 C C . ILE A 1 115 ? 31.45098 18.36185 -6.17578 1.000 20.94375 115 ILE A C 1
ATOM 913 O O . ILE A 1 115 ? 32.35917 18.54708 -6.99491 1.000 21.18456 115 ILE A O 1
ATOM 918 N N . SER A 1 116 ? 30.94567 17.16761 -5.90207 1.000 20.06380 116 SER A N 1
ATOM 919 C CA . SER A 1 116 ? 31.29938 15.97581 -6.66679 1.000 21.34707 116 SER A CA 1
ATOM 920 C C . SER A 1 116 ? 30.16289 15.66812 -7.62726 1.000 20.57860 116 SER A C 1
ATOM 921 O O . SER A 1 116 ? 29.04200 15.40097 -7.18995 1.000 21.97751 116 SER A O 1
ATOM 924 N N . THR A 1 117 ? 30.45209 15.69975 -8.92601 1.000 20.20577 117 THR A N 1
ATOM 925 C CA . THR A 1 117 ? 29.45001 15.41661 -9.94561 1.000 20.54991 117 THR A CA 1
ATOM 926 C C . THR A 1 117 ? 29.53758 13.93488 -10.27578 1.000 19.44364 117 THR A C 1
ATOM 927 O O . THR A 1 117 ? 30.60819 13.45226 -10.66269 1.000 21.01325 117 THR A O 1
ATOM 931 N N . ILE A 1 118 ? 28.43772 13.21543 -10.08045 1.000 19.60918 118 ILE A N 1
ATOM 932 C CA . ILE A 1 118 ? 28.40709 11.75636 -10.15664 1.000 18.41694 118 ILE A CA 1
ATOM 933 C C . ILE A 1 118 ? 27.79097 11.37083 -11.49508 1.000 21.45601 118 ILE A C 1
ATOM 934 O O . ILE A 1 118 ? 26.70804 11.85252 -11.83874 1.000 21.68355 118 ILE A O 1
ATOM 939 N N . ASP A 1 119 ? 28.46523 10.49485 -12.25180 1.000 21.92356 119 ASP A N 1
ATOM 940 C CA . ASP A 1 119 ? 28.07773 10.17268 -13.63419 1.000 23.15787 119 ASP A CA 1
ATOM 941 C C . ASP A 1 119 ? 26.97769 9.10232 -13.65967 1.000 24.58977 119 ASP A C 1
ATOM 942 O O . ASP A 1 119 ? 27.17516 7.95074 -14.05880 1.000 26.40535 119 ASP A O 1
ATOM 947 N N . ILE A 1 120 ? 25.78543 9.50497 -13.21670 1.000 23.04455 120 ILE A N 1
ATOM 948 C CA . ILE A 1 120 ? 24.63220 8.60993 -13.14650 1.000 23.47915 120 ILE A CA 1
ATOM 949 C C . ILE A 1 120 ? 23.38296 9.47541 -13.20231 1.000 23.62151 120 ILE A C 1
ATOM 950 O O . ILE A 1 120 ? 23.41479 10.65021 -12.82486 1.000 23.02166 120 ILE A O 1
ATOM 955 N N . GLU A 1 121 ? 22.27419 8.88978 -13.68077 1.000 26.74023 121 GLU A N 1
ATOM 956 C CA . GLU A 1 121 ? 20.96932 9.55474 -13.73950 1.000 26.00529 121 GLU A CA 1
ATOM 957 C C . GLU A 1 121 ? 19.95987 8.71439 -12.95799 1.000 26.26511 121 GLU A C 1
ATOM 958 O O . GLU A 1 121 ? 19.21526 7.90621 -13.53751 1.000 26.03860 121 GLU A O 1
ATOM 964 N N . PRO A 1 122 ? 19.90718 8.87523 -11.64051 1.000 23.70896 122 PRO A N 1
ATOM 965 C CA . PRO A 1 122 ? 19.11028 7.98184 -10.79876 1.000 23.12491 122 PRO A CA 1
ATOM 966 C C . PRO A 1 122 ? 17.69251 8.51506 -10.63009 1.000 24.85177 122 PRO A C 1
ATOM 967 O O . PRO A 1 122 ? 17.38807 9.66390 -10.96636 1.000 25.71417 122 PRO A O 1
ATOM 971 N N . GLU A 1 123 ? 16.83484 7.65202 -10.08502 1.000 23.90701 123 GLU A N 1
ATOM 972 C CA . GLU A 1 123 ? 15.53231 8.09847 -9.61117 1.000 24.82203 123 GLU A CA 1
ATOM 973 C C . GLU A 1 123 ? 15.71786 8.91859 -8.33983 1.000 24.86286 123 GLU A C 1
ATOM 974 O O . GLU A 1 123 ? 16.66970 8.72866 -7.58243 1.000 25.40663 123 GLU A O 1
ATOM 980 N N . GLY A 1 124 ? 14.79568 9.83197 -8.09187 1.000 26.62577 124 GLY A N 1
ATOM 981 C CA . GLY A 1 124 ? 14.87572 10.59413 -6.86495 1.000 24.92221 124 GLY A CA 1
ATOM 982 C C . GLY A 1 124 ? 14.02213 11.83560 -6.91423 1.000 24.94635 124 GLY A C 1
ATOM 983 O O . GLY A 1 124 ? 13.49979 12.23226 -7.95683 1.000 32.41590 124 GLY A O 1
ATOM 984 N N . ASP A 1 125 ? 13.91424 12.45648 -5.74591 1.000 23.36632 125 ASP A N 1
ATOM 985 C CA . ASP A 1 125 ? 12.98415 13.55545 -5.53132 1.000 25.73901 125 ASP A CA 1
ATOM 986 C C . ASP A 1 125 ? 13.59912 14.68920 -4.72638 1.000 27.38503 125 ASP A C 1
ATOM 987 O O . ASP A 1 125 ? 12.86666 15.58138 -4.26821 1.000 30.86698 125 ASP A O 1
ATOM 992 N N . VAL A 1 126 ? 14.91116 14.68919 -4.53989 1.000 23.57670 126 VAL A N 1
ATOM 993 C CA . VAL A 1 126 ? 15.61193 15.75539 -3.84431 1.000 23.97623 126 VAL A CA 1
ATOM 994 C C . VAL A 1 126 ? 16.69375 16.28131 -4.76670 1.000 22.73796 126 VAL A C 1
ATOM 995 O O . VAL A 1 126 ? 17.52682 15.51092 -5.26307 1.000 21.34877 126 VAL A O 1
ATOM 999 N N . TYR A 1 127 ? 16.67487 17.58658 -4.99607 1.000 21.58481 127 TYR A N 1
ATOM 1000 C CA . TYR A 1 127 ? 17.55549 18.26963 -5.92526 1.000 20.77209 127 TYR A CA 1
ATOM 1001 C C . TYR A 1 127 ? 18.40480 19.29721 -5.19247 1.000 22.87692 127 TYR A C 1
ATOM 1002 O O . TYR A 1 127 ? 18.06649 19.75356 -4.10569 1.000 27.00557 127 TYR A O 1
ATOM 1011 N N . PHE A 1 128 ? 19.51535 19.64502 -5.79123 1.000 23.43206 128 PHE A N 1
ATOM 1012 C CA . PHE A 1 128 ? 20.36139 20.71049 -5.28317 1.000 23.04810 128 PHE A CA 1
ATOM 1013 C C . PHE A 1 128 ? 19.87903 22.06369 -5.81643 1.000 21.73303 128 PHE A C 1
ATOM 1014 O O . PHE A 1 128 ? 19.36784 22.14108 -6.93835 1.000 23.97281 128 PHE A O 1
ATOM 1022 N N . PRO A 1 129 ? 20.01738 23.14536 -5.03937 1.000 20.60211 129 PRO A N 1
ATOM 1023 C CA . PRO A 1 129 ? 19.58134 24.47011 -5.51015 1.000 22.24244 129 PRO A CA 1
ATOM 1024 C C . PRO A 1 129 ? 20.46635 24.98084 -6.63736 1.000 24.31926 129 PRO A C 1
ATOM 1025 O O . PRO A 1 129 ? 21.54114 24.45107 -6.92497 1.000 24.25145 129 PRO A O 1
ATOM 1029 N N . GLU A 1 130 ? 19.98347 26.03642 -7.28877 1.000 24.27141 130 GLU A N 1
ATOM 1030 C CA . GLU A 1 130 ? 20.78949 26.75318 -8.26945 1.000 27.08127 130 GLU A CA 1
ATOM 1031 C C . GLU A 1 130 ? 21.98898 27.38891 -7.58674 1.000 27.34226 130 GLU A C 1
ATOM 1032 O O . GLU A 1 130 ? 21.89701 27.87925 -6.46239 1.000 29.87858 130 GLU A O 1
ATOM 1038 N N . ILE A 1 131 ? 23.12807 27.37093 -8.26277 1.000 26.63554 131 ILE A N 1
ATOM 1039 C CA . ILE A 1 131 ? 24.36666 27.90749 -7.71083 1.000 26.37633 131 ILE A CA 1
ATOM 1040 C C . ILE A 1 131 ? 24.44219 29.39375 -8.05315 1.000 26.61522 131 ILE A C 1
ATOM 1041 O O . ILE A 1 131 ? 24.36584 29.74617 -9.24487 1.000 27.29256 131 ILE A O 1
ATOM 1046 N N . PRO A 1 132 ? 24.59813 30.27706 -7.06448 1.000 26.68866 132 PRO A N 1
ATOM 1047 C CA . PRO A 1 132 ? 24.73756 31.70883 -7.34992 1.000 29.41617 132 PRO A CA 1
ATOM 1048 C C . PRO A 1 132 ? 25.86443 31.98197 -8.33811 1.000 31.04222 132 PRO A C 1
ATOM 1049 O O . PRO A 1 132 ? 26.88605 31.28700 -8.36851 1.000 28.06542 132 PRO A O 1
ATOM 1053 N N . SER A 1 133 ? 25.65824 33.01124 -9.16187 1.000 29.32865 133 SER A N 1
ATOM 1054 C CA . SER A 1 133 ? 26.59896 33.32667 -10.22441 1.000 29.72729 133 SER A CA 1
ATOM 1055 C C . SER A 1 133 ? 27.95483 33.78758 -9.70142 1.000 31.91559 133 SER A C 1
ATOM 1056 O O . SER A 1 133 ? 28.93291 33.74343 -10.45545 1.000 36.54325 133 SER A O 1
ATOM 1059 N N . ASN A 1 134 ? 28.04562 34.22245 -8.44271 1.000 27.44558 134 ASN A N 1
ATOM 1060 C CA . ASN A 1 134 ? 29.31776 34.72949 -7.93231 1.000 29.50907 134 ASN A CA 1
ATOM 1061 C C . ASN A 1 134 ? 30.30373 33.63727 -7.53072 1.000 31.34466 134 ASN A C 1
ATOM 1062 O O . ASN A 1 134 ? 31.39548 33.96636 -7.05842 1.000 35.52011 134 ASN A O 1
ATOM 1067 N N . PHE A 1 135 ? 29.96120 32.36166 -7.69859 1.000 28.16205 135 PHE A N 1
ATOM 1068 C CA . PHE A 1 135 ? 30.91589 31.28377 -7.45869 1.000 28.55072 135 PHE A CA 1
ATOM 1069 C C . PHE A 1 135 ? 31.66407 30.94886 -8.73837 1.000 29.50108 135 PHE A C 1
ATOM 1070 O O . PHE A 1 135 ? 31.08382 30.94408 -9.82601 1.000 32.41568 135 PHE A O 1
ATOM 1078 N N . ARG A 1 136 ? 32.95265 30.63674 -8.59756 1.000 30.05737 136 ARG A N 1
ATOM 1079 C CA . ARG A 1 136 ? 33.77468 30.17955 -9.70702 1.000 32.15065 136 ARG A CA 1
ATOM 1080 C C . ARG A 1 136 ? 34.55224 28.94505 -9.27046 1.000 29.61875 136 ARG A C 1
ATOM 1081 O O . ARG A 1 136 ? 34.98809 28.86465 -8.11699 1.000 26.68356 136 ARG A O 1
ATOM 1089 N N . PRO A 1 137 ? 34.73166 27.96598 -10.15235 1.000 30.04992 137 PRO A N 1
ATOM 1090 C CA . PRO A 1 137 ? 35.55848 26.80617 -9.79361 1.000 27.80767 137 PRO A CA 1
ATOM 1091 C C . PRO A 1 137 ? 37.03584 27.16512 -9.77908 1.000 27.50647 137 PRO A C 1
ATOM 1092 O O . PRO A 1 137 ? 37.51773 27.94426 -10.60410 1.000 29.21401 137 PRO A O 1
ATOM 1096 N N . VAL A 1 138 ? 37.75543 26.59712 -8.81355 1.000 22.67260 138 VAL A N 1
ATOM 1097 C CA . VAL A 1 138 ? 39.18798 26.83620 -8.67606 1.000 23.30852 138 VAL A CA 1
ATOM 1098 C C . VAL A 1 138 ? 40.01487 25.56346 -8.74995 1.000 21.43387 138 VAL A C 1
ATOM 1099 O O . VAL A 1 138 ? 41.24975 25.65187 -8.82215 1.000 23.22456 138 VAL A O 1
ATOM 1103 N N . PHE A 1 139 ? 39.38502 24.39250 -8.71574 1.000 22.33753 139 PHE A N 1
ATOM 1104 C CA . PHE A 1 139 ? 40.10546 23.12796 -8.70640 1.000 21.74385 139 PHE A CA 1
ATOM 1105 C C . PHE A 1 139 ? 39.15422 22.07194 -9.23778 1.000 19.77522 139 PHE A C 1
ATOM 1106 O O . PHE A 1 139 ? 37.98002 22.05963 -8.86498 1.000 20.86011 139 PHE A O 1
ATOM 1114 N N . THR A 1 140 ? 39.66891 21.18131 -10.10048 1.000 20.35278 140 THR A N 1
ATOM 1115 C CA . THR A 1 140 ? 38.91425 20.05059 -10.63729 1.000 20.44003 140 THR A CA 1
ATOM 1116 C C . THR A 1 140 ? 39.80426 18.81284 -10.70845 1.000 19.92863 140 THR A C 1
ATOM 1117 O O . THR A 1 140 ? 40.96411 18.89929 -11.13141 1.000 21.41571 140 THR A O 1
ATOM 1121 N N . GLN A 1 141 ? 39.25737 17.65518 -10.32380 1.000 20.21081 141 GLN A N 1
ATOM 1122 C CA . GLN A 1 141 ? 39.93998 16.38364 -10.57280 1.000 18.62808 141 GLN A CA 1
ATOM 1123 C C . GLN A 1 141 ? 38.91399 15.31406 -10.89682 1.000 20.34843 141 GLN A C 1
ATOM 1124 O O . GLN A 1 141 ? 37.89788 15.18026 -10.20302 1.000 21.00867 141 GLN A O 1
ATOM 1130 N N . ASP A 1 142 ? 39.21566 14.51802 -11.91633 1.000 20.36030 142 ASP A N 1
ATOM 1131 C CA . ASP A 1 142 ? 38.32659 13.46070 -12.36161 1.000 20.45207 142 ASP A CA 1
ATOM 1132 C C . ASP A 1 142 ? 38.76728 12.12361 -11.76223 1.000 20.34230 142 ASP A C 1
ATOM 1133 O O . ASP A 1 142 ? 39.96493 11.86449 -11.53936 1.000 20.39599 142 ASP A O 1
ATOM 1138 N N . PHE A 1 143 ? 37.77997 11.26041 -11.51895 1.000 19.92127 143 PHE A N 1
ATOM 1139 C CA . PHE A 1 143 ? 37.99513 9.92750 -10.96761 1.000 19.60606 143 PHE A CA 1
ATOM 1140 C C . PHE A 1 143 ? 37.22094 8.90353 -11.78473 1.000 21.96204 143 PHE A C 1
ATOM 1141 O O . PHE A 1 143 ? 36.01617 9.06564 -12.01242 1.000 21.43911 143 PHE A O 1
ATOM 1149 N N . ALA A 1 144 ? 37.89269 7.83358 -12.19605 1.000 21.03813 144 ALA A N 1
ATOM 1150 C CA . ALA A 1 144 ? 37.20266 6.71198 -12.81692 1.000 21.30008 144 ALA A CA 1
ATOM 1151 C C . ALA A 1 144 ? 36.90411 5.67624 -11.74483 1.000 20.97760 144 ALA A C 1
ATOM 1152 O O . ALA A 1 144 ? 37.77381 5.36425 -10.92616 1.000 23.15494 144 ALA A O 1
ATOM 1154 N N . SER A 1 145 ? 35.67100 5.17395 -11.71623 1.000 20.66158 145 SER A N 1
ATOM 1155 C CA . SER A 1 145 ? 35.26736 4.20749 -10.69319 1.000 19.67786 145 SER A CA 1
ATOM 1156 C C . SER A 1 145 ? 34.08205 3.39596 -11.22040 1.000 20.24544 145 SER A C 1
ATOM 1157 O O . SER A 1 145 ? 33.77090 3.44629 -12.41615 1.000 22.00744 145 SER A O 1
ATOM 1160 N N . ASN A 1 146 ? 33.41621 2.65159 -10.32865 1.000 20.63936 146 ASN A N 1
ATOM 1161 C CA . ASN A 1 146 ? 32.24216 1.88880 -10.76765 1.000 20.45178 146 ASN A CA 1
ATOM 1162 C C . ASN A 1 146 ? 31.17460 2.82389 -11.32794 1.000 22.29033 146 ASN A C 1
ATOM 1163 O O . ASN A 1 146 ? 30.48254 2.48331 -12.29371 1.000 24.26587 146 ASN A O 1
ATOM 1168 N N . ILE A 1 147 ? 31.04294 4.01035 -10.73013 1.000 21.62221 147 ILE A N 1
ATOM 1169 C CA . ILE A 1 147 ? 30.42823 5.18873 -11.32942 1.000 21.19935 147 ILE A CA 1
ATOM 1170 C C . ILE A 1 147 ? 31.49743 6.27444 -11.30350 1.000 20.92386 147 ILE A C 1
ATOM 1171 O O . ILE A 1 147 ? 32.09913 6.52086 -10.25303 1.000 20.36668 147 ILE A O 1
ATOM 1176 N N . ASN A 1 148 ? 31.76181 6.89936 -12.45012 1.000 20.90681 148 ASN A N 1
ATOM 1177 C CA . ASN A 1 148 ? 32.77151 7.95361 -12.49928 1.000 20.16255 148 ASN A CA 1
ATOM 1178 C C . ASN A 1 148 ? 32.28939 9.19264 -11.75241 1.000 20.15776 148 ASN A C 1
ATOM 1179 O O . ASN A 1 148 ? 31.08498 9.44312 -11.62666 1.000 20.34278 148 ASN A O 1
ATOM 1184 N N . TYR A 1 149 ? 33.23839 9.96331 -11.23274 1.000 20.16158 149 TYR A N 1
ATOM 1185 C CA . TYR A 1 149 ? 32.88101 11.20587 -10.56140 1.000 19.13601 149 TYR A CA 1
ATOM 1186 C C . TYR A 1 149 ? 33.96978 12.23891 -10.78097 1.000 22.04872 149 TYR A C 1
ATOM 1187 O O . TYR A 1 149 ? 35.12637 11.90519 -11.04625 1.000 21.68100 149 TYR A O 1
ATOM 1196 N N . SER A 1 150 ? 33.57745 13.50733 -10.69090 1.000 19.89095 150 SER A N 1
ATOM 1197 C CA . SER A 1 150 ? 34.49648 14.62513 -10.83669 1.000 21.22701 150 SER A CA 1
ATOM 1198 C C . SER A 1 150 ? 34.32050 15.56348 -9.64879 1.000 23.77335 150 SER A C 1
ATOM 1199 O O . SER A 1 150 ? 33.19623 15.97512 -9.34259 1.000 24.71995 150 SER A O 1
ATOM 1202 N N . TYR A 1 151 ? 35.41885 15.88235 -8.97636 1.000 22.52855 151 TYR A N 1
ATOM 1203 C CA . TYR A 1 151 ? 35.40793 16.71416 -7.77558 1.000 21.29004 151 TYR A CA 1
ATOM 1204 C C . TYR A 1 151 ? 35.84570 18.12193 -8.15211 1.000 23.19422 151 TYR A C 1
ATOM 1205 O O . TYR A 1 151 ? 36.88104 18.29880 -8.80231 1.000 22.66353 151 TYR A O 1
ATOM 1214 N N A GLN A 1 152 ? 35.08743 19.12813 -7.70899 0.460 21.64833 152 GLN A N 1
ATOM 1215 N N B GLN A 1 152 ? 35.03090 19.11224 -7.79235 0.540 21.58288 152 GLN A N 1
ATOM 1216 C CA A GLN A 1 152 ? 35.37124 20.51254 -8.07472 0.460 21.40253 152 GLN A CA 1
ATOM 1217 C CA B GLN A 1 152 ? 35.37057 20.50751 -8.01551 0.540 21.38249 152 GLN A CA 1
ATOM 1218 C C A GLN A 1 152 ? 35.11805 21.43554 -6.88842 0.460 20.83355 152 GLN A C 1
ATOM 1219 C C B GLN A 1 152 ? 35.22931 21.29184 -6.72067 0.540 21.00908 152 GLN A C 1
ATOM 1220 O O A GLN A 1 152 ? 34.03989 21.39198 -6.28985 0.460 21.66646 152 GLN A O 1
ATOM 1221 O O B GLN A 1 152 ? 34.35958 21.01376 -5.88630 0.540 21.04662 152 GLN A O 1
ATOM 1232 N N . ILE A 1 153 ? 36.10828 22.27127 -6.56059 1.000 19.25629 153 ILE A N 1
ATOM 1233 C CA . ILE A 1 153 ? 36.00736 23.25001 -5.47612 1.000 20.66808 153 ILE A CA 1
ATOM 1234 C C . ILE A 1 153 ? 35.69126 24.60716 -6.09307 1.000 21.21977 153 ILE A C 1
ATOM 1235 O O . ILE A 1 153 ? 36.36048 25.03525 -7.04009 1.000 21.40970 153 ILE A O 1
ATOM 1240 N N . TRP A 1 154 ? 34.65888 25.27191 -5.56965 1.000 22.11735 154 TRP A N 1
ATOM 1241 C CA . TRP A 1 154 ? 34.26155 26.60173 -6.01372 1.000 20.80158 154 TRP A CA 1
ATOM 1242 C C . TRP A 1 154 ? 34.44661 27.60771 -4.88941 1.000 21.50175 154 TRP A C 1
ATOM 1243 O O . TRP A 1 154 ? 34.19484 27.30279 -3.72005 1.000 22.14106 154 TRP A O 1
ATOM 1254 N N . GLN A 1 155 ? 34.83353 28.82366 -5.26305 1.000 23.25466 155 GLN A N 1
ATOM 1255 C CA . GLN A 1 155 ? 35.02434 29.91006 -4.31726 1.000 21.75372 155 GLN A CA 1
ATOM 1256 C C . GLN A 1 155 ? 34.10719 31.06599 -4.68815 1.000 26.90200 155 GLN A C 1
ATOM 1257 O O . GLN A 1 155 ? 33.90349 31.34936 -5.87299 1.000 27.16023 155 GLN A O 1
ATOM 1263 N N . LYS A 1 156 ? 33.55768 31.72247 -3.66519 1.000 29.82030 156 LYS A N 1
ATOM 1264 C CA . LYS A 1 156 ? 32.70707 32.90525 -3.83631 1.000 31.48019 156 LYS A CA 1
ATOM 1265 C C . LYS A 1 156 ? 33.56031 34.12668 -4.12325 1.000 36.19472 156 LYS A C 1
ATOM 1266 O O . LYS A 1 156 ? 34.51574 34.39554 -3.39339 1.000 36.49292 156 LYS A O 1
ATOM 1272 N N . MET B 1 1 ? 48.53732 15.86883 -20.78654 1.000 34.20288 1 MET B N 1
ATOM 1273 C CA . MET B 1 1 ? 48.52598 15.28004 -19.44830 1.000 32.60870 1 MET B CA 1
ATOM 1274 C C . MET B 1 1 ? 48.82275 16.35836 -18.41496 1.000 31.45936 1 MET B C 1
ATOM 1275 O O . MET B 1 1 ? 49.73444 17.16953 -18.58598 1.000 34.96788 1 MET B O 1
ATOM 1280 N N . LYS B 1 2 ? 48.01104 16.38455 -17.36690 1.000 24.98982 2 LYS B N 1
ATOM 1281 C CA . LYS B 1 2 ? 48.20994 17.28350 -16.24209 1.000 27.64410 2 LYS B CA 1
ATOM 1282 C C . LYS B 1 2 ? 48.96608 16.53794 -15.15320 1.000 23.58421 2 LYS B C 1
ATOM 1283 O O . LYS B 1 2 ? 48.72994 15.34711 -14.92505 1.000 23.12368 2 LYS B O 1
ATOM 1289 N N . LEU B 1 3 ? 49.87135 17.24251 -14.47336 1.000 23.16794 3 LEU B N 1
ATOM 1290 C CA . LEU B 1 3 ? 50.58126 16.68226 -13.32709 1.000 21.81052 3 LEU B CA 1
ATOM 1291 C C . LEU B 1 3 ? 50.18512 17.39723 -12.04284 1.000 20.60683 3 LEU B C 1
ATOM 1292 O O . LEU B 1 3 ? 50.19608 18.63176 -11.97657 1.000 22.25703 3 LEU B O 1
ATOM 1297 N N . SER B 1 4 ? 49.82075 16.61368 -11.03800 1.000 20.18108 4 SER B N 1
ATOM 1298 C CA . SER B 1 4 ? 49.6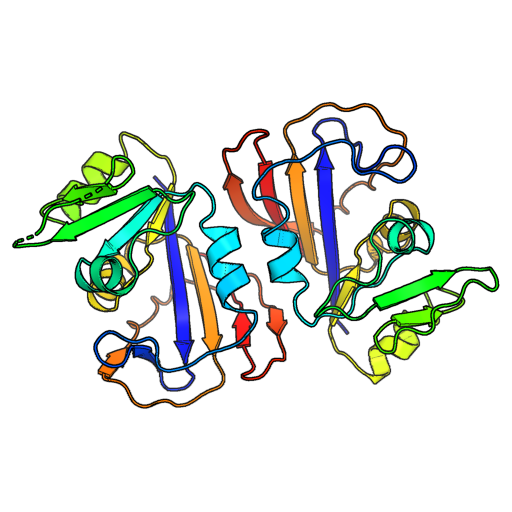5009 17.09886 -9.67839 1.000 19.71463 4 SER B CA 1
ATOM 1299 C C . SER B 1 4 ? 50.79808 16.59239 -8.82079 1.000 19.22800 4 SER B C 1
ATOM 1300 O O . SER B 1 4 ? 51.58166 15.74602 -9.23356 1.000 21.13334 4 SER B O 1
ATOM 1303 N N . LEU B 1 5 ? 50.89777 17.14103 -7.61340 1.000 18.41586 5 LEU B N 1
ATOM 1304 C CA . LEU B 1 5 ? 51.90338 16.74407 -6.63995 1.000 18.36759 5 LEU B CA 1
ATOM 1305 C C . LEU B 1 5 ? 51.22492 16.78404 -5.27969 1.000 18.79781 5 LEU B C 1
ATOM 1306 O O . LEU B 1 5 ? 50.50020 17.74145 -4.98577 1.000 20.81744 5 LEU B O 1
ATOM 1311 N N . MET B 1 6 ? 51.42743 15.75347 -4.46053 1.000 18.05611 6 MET B N 1
ATOM 1312 C CA . MET B 1 6 ? 50.84581 15.71514 -3.11810 1.000 18.67032 6 MET B CA 1
ATOM 1313 C C . MET B 1 6 ? 51.92172 15.34933 -2.10301 1.000 18.96770 6 MET B C 1
ATOM 1314 O O . MET B 1 6 ? 52.64875 14.36698 -2.29193 1.000 19.44711 6 MET B O 1
ATOM 1319 N N . VAL B 1 7 ? 52.01963 16.14261 -1.02864 1.000 18.09685 7 VAL B N 1
ATOM 1320 C CA . VAL B 1 7 ? 53.05533 15.98952 -0.00951 1.000 19.03611 7 VAL B CA 1
ATOM 1321 C C . VAL B 1 7 ? 52.52912 16.51803 1.32213 1.000 17.25636 7 VAL B C 1
ATOM 1322 O O . VAL B 1 7 ? 51.67984 17.41355 1.36842 1.000 18.34866 7 VAL B O 1
ATOM 1326 N N . ALA B 1 8 ? 53.05488 15.96689 2.40748 1.000 17.90225 8 ALA B N 1
ATOM 1327 C CA . ALA B 1 8 ? 52.85059 16.48618 3.75120 1.000 19.50757 8 ALA B CA 1
ATOM 1328 C C . ALA B 1 8 ? 54.20184 16.96594 4.25850 1.000 19.85284 8 ALA B C 1
ATOM 1329 O O . ALA B 1 8 ? 55.15735 16.19019 4.31644 1.000 19.51971 8 ALA B O 1
ATOM 1331 N N . ILE B 1 9 ? 54.28991 18.24308 4.61015 1.000 18.55135 9 ILE B N 1
ATOM 1332 C CA . ILE B 1 9 ? 55.55086 18.86226 5.01614 1.000 18.80704 9 ILE B CA 1
ATOM 1333 C C . ILE B 1 9 ? 55.41985 19.30815 6.46307 1.000 19.37843 9 ILE B C 1
ATOM 1334 O O . ILE B 1 9 ? 54.46324 20.00786 6.81184 1.000 19.25737 9 ILE B O 1
ATOM 1339 N N . SER B 1 10 ? 56.39495 18.94745 7.28928 1.000 20.14898 10 SER B N 1
ATOM 1340 C CA . SER B 1 10 ? 56.40998 19.40251 8.67033 1.000 19.97435 10 SER B CA 1
ATOM 1341 C C . SER B 1 10 ? 56.83254 20.87954 8.77335 1.000 18.40852 10 SER B C 1
ATOM 1342 O O . SER B 1 10 ? 57.31218 21.50210 7.81598 1.000 19.65903 10 SER B O 1
ATOM 1345 N N . LYS B 1 11 ? 56.68346 21.42669 9.98708 1.000 18.77761 11 LYS B N 1
ATOM 1346 C CA . LYS B 1 11 ? 56.90082 22.84998 10.22320 1.000 20.14638 11 LYS B CA 1
ATOM 1347 C C . LYS B 1 11 ? 58.34923 23.28172 9.96135 1.000 21.17488 11 LYS B C 1
ATOM 1348 O O . LYS B 1 11 ? 58.59328 24.45080 9.63456 1.000 22.98805 11 LYS B O 1
ATOM 1354 N N . ASN B 1 12 ? 59.32047 22.37621 10.06076 1.000 19.23996 12 ASN B N 1
ATOM 1355 C CA . ASN B 1 12 ? 60.71109 22.77845 9.84218 1.000 20.27364 12 ASN B CA 1
ATOM 1356 C C . ASN B 1 12 ? 61.22836 22.34787 8.46705 1.000 20.24522 12 ASN B C 1
ATOM 1357 O O . ASN B 1 12 ? 62.43308 22.46183 8.19798 1.000 22.58052 12 ASN B O 1
ATOM 1362 N N . GLY B 1 13 ? 60.34626 21.85960 7.59314 1.000 19.55418 13 GLY B N 1
ATOM 1363 C CA . GLY B 1 13 ? 60.71791 21.47135 6.24559 1.000 20.09791 13 GLY B CA 1
ATOM 1364 C C . GLY B 1 13 ? 61.06794 20.01130 6.04826 1.000 19.54529 13 GLY B C 1
ATOM 1365 O O . GLY B 1 13 ? 61.33961 19.61416 4.90819 1.000 21.69334 13 GLY B O 1
ATOM 1366 N N . VAL B 1 14 ? 61.03111 19.19673 7.09872 1.000 20.67204 14 VAL B N 1
ATOM 1367 C CA . VAL B 1 14 ? 61.33619 17.77025 6.96781 1.000 19.79049 14 VAL B CA 1
ATOM 1368 C C . VAL B 1 14 ? 60.11667 17.04946 6.40442 1.000 20.36606 14 VAL B C 1
ATOM 1369 O O . VAL B 1 14 ? 58.98866 17.27135 6.85791 1.000 20.61054 14 VAL B O 1
ATOM 1373 N N . ILE B 1 15 ? 60.33826 16.18704 5.40859 1.000 20.16807 15 ILE B N 1
ATOM 1374 C CA . ILE B 1 15 ? 59.29451 15.28493 4.91068 1.000 19.36032 15 ILE B CA 1
ATOM 1375 C C . ILE B 1 15 ? 59.58383 13.81582 5.19280 1.000 20.40950 15 ILE B C 1
ATOM 1376 O O . ILE B 1 15 ? 58.67837 12.98518 5.02644 1.000 21.43755 15 ILE B O 1
ATOM 1381 N N . GLY B 1 16 ? 60.80403 13.46250 5.60761 1.000 20.57872 16 GLY B N 1
ATOM 1382 C CA . GLY B 1 16 ? 61.14552 12.06757 5.80886 1.000 21.41564 16 GLY B CA 1
ATOM 1383 C C . GLY B 1 16 ? 62.37569 11.93497 6.67256 1.000 21.64347 16 GLY B C 1
ATOM 1384 O O . GLY B 1 16 ? 63.17337 12.86663 6.80504 1.000 21.55741 16 GLY B O 1
ATOM 1385 N N . ASN B 1 17 ? 62.51358 10.75322 7.26599 1.000 22.29108 17 ASN B N 1
ATOM 1386 C CA . ASN B 1 17 ? 63.66829 10.39748 8.08914 1.000 23.88494 17 ASN B CA 1
ATOM 1387 C C . ASN B 1 17 ? 64.02828 8.98359 7.65144 1.000 24.27378 17 ASN B C 1
ATOM 1388 O O . ASN B 1 17 ? 63.34453 8.02182 8.02044 1.000 23.37776 17 ASN B O 1
ATOM 1393 N N . GLY B 1 18 ? 65.06636 8.86784 6.82933 1.000 24.87784 18 GLY B N 1
ATOM 1394 C CA . GLY B 1 18 ? 65.34883 7.60605 6.18128 1.000 27.21283 18 GLY B CA 1
ATOM 1395 C C . GLY B 1 18 ? 64.14277 7.14043 5.38687 1.000 26.92530 18 GLY B C 1
ATOM 1396 O O . GLY B 1 18 ? 63.63295 7.86279 4.52670 1.000 28.05691 18 GLY B O 1
ATOM 1397 N N . PRO B 1 19 ? 63.63938 5.94021 5.67510 1.000 25.96076 19 PRO B N 1
ATOM 1398 C CA . PRO B 1 19 ? 62.50181 5.40633 4.91703 1.000 25.61117 19 PRO B CA 1
ATOM 1399 C C . PRO B 1 19 ? 61.13371 5.77958 5.47071 1.000 29.21739 19 PRO B C 1
ATOM 1400 O O . PRO B 1 19 ? 60.11961 5.35704 4.89789 1.000 30.16510 19 PRO B O 1
ATOM 1404 N N . ASP B 1 20 ? 61.06591 6.56097 6.54601 1.000 25.13832 20 ASP B N 1
ATOM 1405 C CA . ASP B 1 20 ? 59.81611 6.78720 7.25491 1.000 25.60328 20 ASP B CA 1
ATOM 1406 C C . ASP B 1 20 ? 59.42041 8.25654 7.20484 1.000 23.51122 20 ASP B C 1
ATOM 1407 O O . ASP B 1 20 ? 60.26411 9.14743 7.10392 1.000 25.66857 20 ASP B O 1
ATOM 1412 N N . ILE B 1 21 ? 58.12006 8.49890 7.28324 1.000 23.13638 21 ILE B N 1
ATOM 1413 C CA . ILE B 1 21 ? 57.58630 9.82700 7.56200 1.000 23.31450 21 ILE B CA 1
ATOM 1414 C C . ILE B 1 21 ? 57.52161 9.96954 9.07995 1.000 23.68446 21 ILE B C 1
ATOM 1415 O O . ILE B 1 21 ? 56.82121 9.17775 9.73161 1.000 23.69454 21 ILE B O 1
ATOM 1420 N N . PRO B 1 22 ? 58.24031 10.94244 9.68618 1.000 21.53927 22 PRO B N 1
ATOM 1421 C CA . PRO B 1 22 ? 58.44315 10.94704 11.13961 1.000 22.41706 22 PRO B CA 1
ATOM 1422 C C . PRO B 1 22 ? 57.32727 11.63305 11.92923 1.000 23.15332 22 PRO B C 1
ATOM 1423 O O . PRO B 1 22 ? 57.58426 12.45740 12.81484 1.000 24.20129 22 PRO B O 1
ATOM 1427 N N . TRP B 1 23 ? 56.07919 11.27790 11.62419 1.000 22.45916 23 TRP B N 1
ATOM 1428 C CA . TRP B 1 23 ? 54.92256 11.70342 12.40505 1.000 20.96760 23 TRP B CA 1
ATOM 1429 C C . TRP B 1 23 ? 53.72338 10.87002 11.98827 1.000 21.85743 23 TRP B C 1
ATOM 1430 O O . TRP B 1 23 ? 53.73337 10.21217 10.94553 1.000 24.06940 23 TRP B O 1
ATOM 1441 N N . SER B 1 24 ? 52.68524 10.91804 12.82072 1.000 23.26744 24 SER B N 1
ATOM 1442 C CA . SER B 1 24 ? 51.38166 10.33841 12.50085 1.000 24.02851 24 SER B CA 1
ATOM 1443 C C . SER B 1 24 ? 50.34129 11.36458 12.92766 1.000 24.74139 24 SER B C 1
ATOM 1444 O O . SER B 1 24 ? 50.05874 11.50440 14.11938 1.000 25.16933 24 SER B O 1
ATOM 1447 N N . ALA B 1 25 ? 49.79473 12.09315 11.94888 1.000 22.80189 25 ALA B N 1
ATOM 1448 C CA . ALA B 1 25 ? 48.77836 13.11924 12.18285 1.000 22.06639 25 ALA B CA 1
ATOM 1449 C C . ALA B 1 25 ? 47.44139 12.49664 11.81758 1.000 23.49995 25 ALA B C 1
ATOM 1450 O O . ALA B 1 25 ? 47.10562 12.36548 10.63873 1.000 23.42692 25 ALA B O 1
ATOM 1452 N N . LYS B 1 26 ? 46.69424 12.07143 12.83263 1.000 22.16881 26 LYS B N 1
ATOM 1453 C CA . LYS B 1 26 ? 45.43998 11.37574 12.57958 1.000 22.43611 26 LYS B CA 1
ATOM 1454 C C . LYS B 1 26 ? 44.50336 12.23387 11.73982 1.000 21.16097 26 LYS B C 1
ATOM 1455 O O . LYS B 1 26 ? 44.26732 13.41007 12.04452 1.000 21.96588 26 LYS B O 1
ATOM 1461 N N . GLY B 1 27 ? 43.99217 11.63711 10.66536 1.000 21.60081 27 GLY B N 1
ATOM 1462 C CA . GLY B 1 27 ? 43.11273 12.28993 9.73773 1.000 22.05982 27 GLY B CA 1
ATOM 1463 C C . GLY B 1 27 ? 43.78400 12.73145 8.44994 1.000 19.84607 27 GLY B C 1
ATOM 1464 O O . GLY B 1 27 ? 43.12831 12.76278 7.40692 1.000 20.12895 27 GLY B O 1
ATOM 1465 N N . GLU B 1 28 ? 45.06811 13.10267 8.49589 1.000 20.15655 28 GLU B N 1
ATOM 14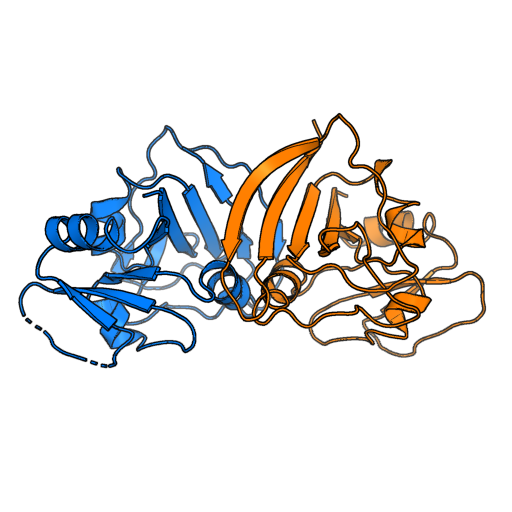66 C CA . GLU B 1 28 ? 45.68962 13.68494 7.30954 1.000 19.86912 28 GLU B CA 1
ATOM 1467 C C . GLU B 1 28 ? 45.75898 12.67493 6.17241 1.000 20.54772 28 GLU B C 1
ATOM 1468 O O . GLU B 1 28 ? 45.58419 13.03463 5.00235 1.000 21.19321 28 GLU B O 1
ATOM 1474 N N A GLN B 1 29 ? 45.98798 11.40246 6.50261 0.575 21.52003 29 GLN B N 1
ATOM 1475 N N B GLN B 1 29 ? 45.99606 11.40094 6.49911 0.425 21.54519 29 GLN B N 1
ATOM 1476 C CA A GLN B 1 29 ? 46.07892 10.35754 5.49237 0.575 21.83668 29 GLN B CA 1
ATOM 1477 C CA B GLN B 1 29 ? 46.08096 10.37690 5.46431 0.425 21.85593 29 GLN B CA 1
ATOM 1478 C C A GLN B 1 29 ? 44.79431 10.22742 4.68419 0.575 23.99785 29 GLN B C 1
ATOM 1479 C C B GLN B 1 29 ? 44.80208 10.30278 4.64077 0.425 23.94232 29 GLN B C 1
ATOM 1480 O O A GLN B 1 29 ? 44.83565 9.71038 3.56157 0.575 21.24409 29 GLN B O 1
ATOM 1481 O O B GLN B 1 29 ? 44.84743 9.91422 3.46522 0.425 21.27721 29 GLN B O 1
ATOM 1492 N N . LEU B 1 30 ? 43.66026 10.68536 5.22886 1.000 20.92454 30 LEU B N 1
ATOM 1493 C CA . LEU B 1 30 ? 42.40604 10.66835 4.47967 1.000 20.89003 30 LEU B CA 1
ATOM 1494 C C . LEU B 1 30 ? 42.47952 11.55648 3.24862 1.000 20.34564 30 LEU B C 1
ATOM 1495 O O . LEU B 1 30 ? 41.88524 11.23488 2.21335 1.000 20.20462 30 LEU B O 1
ATOM 1500 N N . LEU B 1 31 ? 43.17896 12.69472 3.34636 1.000 19.35253 31 LEU B N 1
ATOM 1501 C CA . LEU B 1 31 ? 43.33423 13.56813 2.18855 1.000 19.68122 31 LEU B CA 1
ATOM 1502 C C . LEU B 1 31 ? 44.09918 12.84540 1.09533 1.000 19.91068 31 LEU B C 1
ATOM 1503 O O . LEU B 1 31 ? 43.71063 12.87655 -0.08059 1.000 20.11682 31 LEU B O 1
ATOM 1508 N N . PHE B 1 32 ? 45.19158 12.17911 1.48085 1.000 19.18110 32 PHE B N 1
ATOM 1509 C CA . PHE B 1 32 ? 45.98621 11.42085 0.52079 1.000 20.17840 32 PHE B CA 1
ATOM 1510 C C . PHE B 1 32 ? 45.16635 10.30225 -0.10922 1.000 18.35580 32 PHE B C 1
ATOM 1511 O O . PHE B 1 32 ? 45.17007 10.14046 -1.33028 1.000 19.68290 32 PHE B O 1
ATOM 1519 N N . LYS B 1 33 ? 44.43043 9.54839 0.71264 1.000 20.19888 33 LYS B N 1
ATOM 1520 C CA . LYS B 1 33 ? 43.60015 8.46734 0.18076 1.000 20.76104 33 LYS B CA 1
ATOM 1521 C C . LYS B 1 33 ? 42.56562 8.99053 -0.79768 1.000 20.81820 33 LYS B C 1
ATOM 1522 O O . LYS B 1 33 ? 42.34990 8.40274 -1.86838 1.000 21.39903 33 LYS B O 1
ATOM 1528 N N . ALA B 1 34 ? 41.92304 10.10014 -0.45532 1.000 20.10886 34 ALA B N 1
ATOM 1529 C CA . ALA B 1 34 ? 40.85296 10.61493 -1.29462 1.000 20.88977 34 ALA B CA 1
ATOM 1530 C C . ALA B 1 34 ? 41.37853 11.12145 -2.62999 1.000 20.45027 34 ALA B C 1
ATOM 1531 O O . ALA B 1 34 ? 40.79893 10.83137 -3.68737 1.000 21.28688 34 ALA B O 1
ATOM 1533 N N . ILE B 1 35 ? 42.46369 11.90374 -2.60400 1.000 18.60417 35 ILE B N 1
ATOM 1534 C CA . ILE B 1 35 ? 42.97154 12.51164 -3.82825 1.000 19.50805 35 ILE B CA 1
ATOM 1535 C C . ILE B 1 35 ? 43.62134 11.47584 -4.74407 1.000 18.70761 35 ILE B C 1
ATOM 1536 O O . ILE B 1 35 ? 43.62753 11.64433 -5.97097 1.000 20.10628 35 ILE B O 1
ATOM 1541 N N . THR B 1 36 ? 44.14956 10.38398 -4.18425 1.000 19.13500 36 THR B N 1
ATOM 1542 C CA . THR B 1 36 ? 44.84966 9.39511 -5.00305 1.000 20.02094 36 THR B CA 1
ATOM 1543 C C . THR B 1 36 ? 43.96929 8.23473 -5.44513 1.000 22.78504 36 THR B C 1
ATOM 1544 O O . THR B 1 36 ? 44.46017 7.34892 -6.14415 1.000 21.01805 36 THR B O 1
ATOM 1548 N N . TYR B 1 37 ? 42.68881 8.22044 -5.08311 1.000 20.04402 37 TYR B N 1
ATOM 1549 C CA . TYR B 1 37 ? 41.85142 7.05605 -5.37301 1.000 18.87560 37 TYR B CA 1
ATOM 1550 C C . TYR B 1 37 ? 41.76043 6.80663 -6.87174 1.000 19.41909 37 TYR B C 1
ATOM 1551 O O . TYR B 1 37 ? 41.38344 7.70206 -7.63904 1.000 19.35214 37 TYR B O 1
ATOM 1560 N N . ASN B 1 38 ? 42.13482 5.58268 -7.28822 1.000 19.41154 38 ASN B N 1
ATOM 1561 C CA . ASN B 1 38 ? 42.14647 5.17701 -8.70330 1.000 20.77161 38 ASN B CA 1
ATOM 1562 C C . ASN B 1 38 ? 42.96050 6.11945 -9.59798 1.000 20.80780 38 ASN B C 1
ATOM 1563 O O . ASN B 1 38 ? 42.65851 6.28275 -10.78366 1.000 22.41656 38 ASN B O 1
ATOM 1568 N N . GLN B 1 39 ? 44.01318 6.72505 -9.05247 1.000 20.13246 39 GLN B N 1
ATOM 1569 C CA . GLN B 1 39 ? 44.90477 7.58468 -9.81488 1.000 19.54771 39 GLN B CA 1
ATOM 1570 C C . GLN B 1 39 ? 46.23737 6.88940 -10.07480 1.000 19.24386 39 GLN B C 1
ATOM 1571 O O . GLN B 1 39 ? 46.62846 5.94945 -9.37042 1.000 21.22708 39 GLN B O 1
ATOM 1577 N N . TRP B 1 40 ? 46.92979 7.38630 -11.09158 1.000 19.71817 40 TRP B N 1
ATOM 1578 C CA . TRP B 1 40 ? 48.31817 7.02480 -11.32715 1.000 19.21581 40 TRP B CA 1
ATOM 1579 C C . TRP B 1 40 ? 49.22108 7.88551 -10.45685 1.000 21.66325 40 TRP B C 1
ATOM 1580 O O . TRP B 1 40 ? 49.16006 9.12457 -10.51162 1.000 22.56832 40 TRP B O 1
ATOM 1591 N N . LEU B 1 41 ? 50.07365 7.22410 -9.68093 1.000 20.67830 41 LEU B N 1
ATOM 1592 C CA . LEU B 1 41 ? 51.05420 7.87263 -8.81507 1.000 21.38925 41 LEU B CA 1
ATOM 1593 C C . LEU B 1 41 ? 52.44404 7.62863 -9.36600 1.000 21.70630 41 LEU B C 1
ATOM 1594 O O . LEU B 1 41 ? 52.82839 6.47225 -9.58578 1.000 22.65774 41 LEU B O 1
ATOM 1599 N N A LEU B 1 42 ? 53.19903 8.69891 -9.56013 0.563 20.36719 42 LEU B N 1
ATOM 1600 N N B LEU B 1 42 ? 53.18283 8.71234 -9.60176 0.437 20.37399 42 LEU B N 1
ATOM 1601 C CA A LEU B 1 42 ? 54.59352 8.60060 -9.96821 0.563 19.25717 42 LEU B CA 1
ATOM 1602 C CA B LEU B 1 42 ? 54.60029 8.64757 -9.94435 0.437 19.27198 42 LEU B CA 1
ATOM 1603 C C A LEU B 1 42 ? 55.44911 8.72466 -8.71251 0.563 21.26990 42 LEU B C 1
ATOM 1604 C C B LEU B 1 42 ? 55.38544 8.68701 -8.63859 0.437 21.27195 42 LEU B C 1
ATOM 1605 O O A LEU B 1 42 ? 55.38672 9.74736 -8.02209 0.563 21.00005 42 LEU B O 1
ATOM 1606 O O B LEU B 1 42 ? 55.22762 9.62216 -7.84784 0.437 20.85600 42 LEU B O 1
ATOM 1615 N N . VAL B 1 43 ? 56.21745 7.67087 -8.40590 1.000 20.24867 43 VAL B N 1
ATOM 1616 C CA . VAL B 1 43 ? 56.97930 7.56072 -7.16353 1.000 20.96482 43 VAL B CA 1
ATOM 1617 C C . VAL B 1 43 ? 58.40003 7.07978 -7.41889 1.000 22.97118 43 VAL B C 1
ATOM 1618 O O . VAL B 1 43 ? 58.66685 6.27375 -8.32136 1.000 22.58282 43 VAL B O 1
ATOM 1622 N N . GLY B 1 44 ? 59.31079 7.56752 -6.58082 1.000 21.64061 44 GLY B N 1
ATOM 1623 C CA . GLY B 1 44 ? 60.65781 7.03534 -6.56570 1.000 24.00868 44 GLY B CA 1
ATOM 1624 C C . GLY B 1 44 ? 60.71079 5.65197 -5.94363 1.000 22.65026 44 GLY B C 1
ATOM 1625 O O . GLY B 1 44 ? 59.85070 5.24641 -5.15958 1.000 22.73117 44 GLY B O 1
ATOM 1626 N N . ARG B 1 45 ? 61.76563 4.90745 -6.29864 1.000 23.51484 45 ARG B N 1
ATOM 1627 C CA . ARG B 1 45 ? 61.88066 3.52392 -5.84177 1.000 23.16497 45 ARG B CA 1
ATOM 1628 C C . ARG B 1 45 ? 61.88481 3.42267 -4.32084 1.000 22.89078 45 ARG B C 1
ATOM 1629 O O . ARG B 1 45 ? 61.28569 2.50505 -3.74886 1.000 24.41889 45 ARG B O 1
ATOM 1637 N N . LYS B 1 46 ? 62.56388 4.35393 -3.64101 1.000 24.16752 46 LYS B N 1
ATOM 1638 C C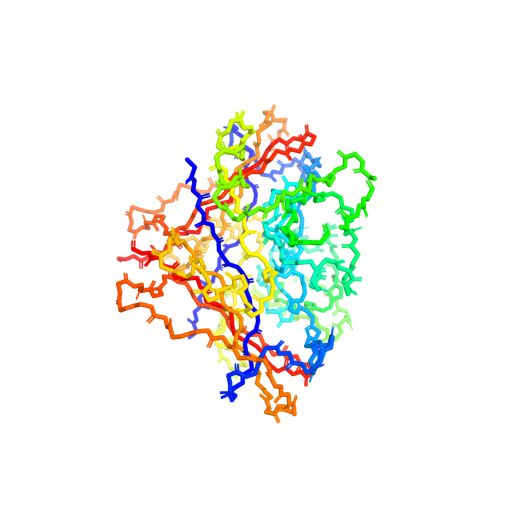A . LYS B 1 46 ? 62.66576 4.24443 -2.18851 1.000 24.34605 46 LYS B CA 1
ATOM 1639 C C . LYS B 1 46 ? 61.30622 4.41923 -1.53321 1.000 24.72838 46 LYS B C 1
ATOM 1640 O O . LYS B 1 46 ? 60.94034 3.65494 -0.63357 1.000 25.72935 46 LYS B O 1
ATOM 1646 N N . THR B 1 47 ? 60.54432 5.41981 -1.97846 1.000 23.88394 47 THR B N 1
ATOM 1647 C CA . THR B 1 47 ? 59.20237 5.62141 -1.44578 1.000 23.80420 47 THR B CA 1
ATOM 1648 C C . THR B 1 47 ? 58.31249 4.42171 -1.74304 1.000 23.54533 47 THR B C 1
ATOM 1649 O O . THR B 1 47 ? 57.52967 3.99951 -0.88756 1.000 24.96882 47 THR B O 1
ATOM 1653 N N . PHE B 1 48 ? 58.43722 3.83963 -2.93928 1.000 23.81088 48 PHE B N 1
ATOM 1654 C CA . PHE B 1 48 ? 57.61093 2.67949 -3.25191 1.000 24.11207 48 PHE B CA 1
ATOM 1655 C C . PHE B 1 48 ? 57.92995 1.49591 -2.34326 1.000 26.19285 48 PHE B C 1
ATOM 1656 O O . PHE B 1 48 ? 57.02157 0.78761 -1.89769 1.000 26.73610 48 PHE B O 1
ATOM 1664 N N . GLU B 1 49 ? 59.21140 1.26513 -2.05090 1.000 27.04524 49 GLU B N 1
ATOM 1665 C CA . GLU B 1 49 ? 59.55295 0.18684 -1.12210 1.000 27.65487 49 GLU B CA 1
ATOM 1666 C C . GLU B 1 49 ? 58.95869 0.41884 0.26342 1.000 33.50853 49 GLU B C 1
ATOM 1667 O O . GLU B 1 49 ? 58.56568 -0.53971 0.93701 1.000 37.62985 49 GLU B O 1
ATOM 1673 N N A SER B 1 50 ? 58.88294 1.67571 0.70554 0.372 33.03456 50 SER B N 1
ATOM 1674 N N B SER B 1 50 ? 58.86732 1.67679 0.70145 0.628 33.05160 50 SER B N 1
ATOM 1675 C CA A SER B 1 50 ? 58.39522 1.95395 2.05253 0.372 35.34381 50 SER B CA 1
ATOM 1676 C CA B SER B 1 50 ? 58.31666 1.95964 2.02484 0.628 35.38709 50 SER B CA 1
ATOM 1677 C C A SER B 1 50 ? 56.87213 1.95267 2.14004 0.372 34.13103 50 SER B C 1
ATOM 1678 C C B SER B 1 50 ? 56.79574 1.84179 2.04583 0.628 33.98783 50 SER B C 1
ATOM 1679 O O A SER B 1 50 ? 56.31989 1.54051 3.16654 0.372 38.62221 50 SER B O 1
ATOM 1680 O O B SER B 1 50 ? 56.22792 1.21029 2.94383 0.628 39.24579 50 SER B O 1
ATOM 1685 N N A MET B 1 51 ? 56.17917 2.40248 1.09249 0.372 34.10755 51 MET B N 1
ATOM 1686 N N B MET B 1 51 ? 56.11963 2.44836 1.06992 0.628 34.07033 51 MET B N 1
ATOM 1687 C CA A MET B 1 51 ? 54.72149 2.46174 1.11525 0.372 35.57193 51 MET B CA 1
ATOM 1688 C CA B MET B 1 51 ? 54.66135 2.48473 1.08495 0.628 35.56966 51 MET B CA 1
ATOM 1689 C C A MET B 1 51 ? 54.06431 1.17651 0.62792 0.372 35.28252 51 MET B C 1
ATOM 1690 C C B MET B 1 51 ? 54.05441 1.15859 0.63676 0.628 35.25560 51 MET B C 1
ATOM 1691 O O A MET B 1 51 ? 52.99775 0.80602 1.13322 0.372 37.15389 51 MET B O 1
ATOM 1692 O O B MET B 1 51 ? 53.02689 0.73208 1.17687 0.628 37.17105 51 MET B O 1
ATOM 1701 N N . GLY B 1 52 ? 54.67489 0.48895 -0.33459 1.000 32.59368 52 GLY B N 1
ATOM 1702 C CA . GLY B 1 52 ? 54.08121 -0.69480 -0.92546 1.000 33.35880 52 GLY B CA 1
ATOM 1703 C C . GLY B 1 52 ? 52.96361 -0.33452 -1.89228 1.000 31.65412 52 GLY B C 1
ATOM 1704 O O . GLY B 1 52 ? 52.60069 0.82619 -2.07410 1.000 36.84507 52 GLY B O 1
ATOM 1705 N N . ALA B 1 53 ? 52.40593 -1.36247 -2.52955 1.000 32.28717 53 ALA B N 1
ATOM 1706 C CA . ALA B 1 53 ? 51.35101 -1.16571 -3.52965 1.000 31.14443 53 ALA B CA 1
ATOM 1707 C C . ALA B 1 53 ? 50.00095 -1.17261 -2.82615 1.000 37.34376 53 ALA B C 1
ATOM 1708 O O . ALA B 1 53 ? 49.33911 -2.20540 -2.71368 1.000 38.65133 53 ALA B O 1
ATOM 1710 N N . LEU B 1 54 ? 49.57316 -0.00002 -2.36078 1.000 35.38569 54 LEU B N 1
ATOM 1711 C CA . LEU B 1 54 ? 48.30485 0.04554 -1.64736 1.000 37.15419 54 LEU B CA 1
ATOM 1712 C C . LEU B 1 54 ? 47.11874 -0.06773 -2.61087 1.000 33.04639 54 LEU B C 1
ATOM 1713 O O . LEU B 1 54 ? 47.21011 0.33908 -3.77371 1.000 31.24744 54 LEU B O 1
ATOM 1718 N N . PRO B 1 55 ? 46.00010 -0.63779 -2.15445 1.000 33.96097 55 PRO B N 1
ATOM 1719 C CA . PRO B 1 55 ? 44.89944 -0.93945 -3.07844 1.000 32.40691 55 PRO B CA 1
ATOM 1720 C C . PRO B 1 55 ? 44.29814 0.32456 -3.67019 1.000 28.25776 55 PRO B C 1
ATOM 1721 O O . PRO B 1 55 ? 44.38213 1.41307 -3.09757 1.000 30.26519 55 PRO B O 1
ATOM 1725 N N . ASN B 1 56 ? 43.69433 0.15567 -4.84819 1.000 26.26767 56 ASN B N 1
ATOM 1726 C CA . ASN B 1 56 ? 42.97387 1.20523 -5.57221 1.000 29.16086 56 ASN B CA 1
ATOM 1727 C C . ASN B 1 56 ? 43.87005 2.33251 -6.05269 1.000 29.39928 56 ASN B C 1
ATOM 1728 O O . ASN B 1 56 ? 43.38909 3.42961 -6.33053 1.000 31.82105 56 ASN B O 1
ATOM 1733 N N A ARG B 1 57 ? 45.17258 2.10764 -6.13639 0.631 26.53629 57 ARG B N 1
ATOM 1734 N N B ARG B 1 57 ? 45.16817 2.07649 -6.15092 0.369 26.58757 57 ARG B N 1
ATOM 1735 C CA A ARG B 1 57 ? 46.06797 3.05224 -6.77530 0.631 26.35158 57 ARG B CA 1
ATOM 1736 C CA B ARG B 1 57 ? 46.12713 3.00481 -6.71869 0.369 26.39673 57 ARG B CA 1
ATOM 1737 C C A ARG B 1 57 ? 46.86194 2.30694 -7.83391 0.631 23.87087 57 ARG B C 1
ATOM 1738 C C B ARG B 1 57 ? 46.86164 2.28916 -7.84222 0.369 23.92827 57 ARG B C 1
ATOM 1739 O O A ARG B 1 57 ? 46.98986 1.08128 -7.79129 0.631 25.63907 57 ARG B O 1
ATOM 1740 O O B ARG B 1 57 ? 46.95118 1.05810 -7.85351 0.369 25.66463 57 ARG B O 1
ATOM 1755 N N . LYS B 1 58 ? 47.36020 3.06149 -8.80058 1.000 22.15323 58 LYS B N 1
ATOM 1756 C CA . LYS B 1 58 ? 48.24112 2.54884 -9.84311 1.000 22.43693 58 LYS B CA 1
ATOM 1757 C C . LYS B 1 58 ? 49.56297 3.29174 -9.74236 1.000 22.21542 58 LYS B C 1
ATOM 1758 O O . LYS B 1 58 ? 49.59137 4.49052 -9.44340 1.000 22.34802 58 LYS B O 1
ATOM 1764 N N . TYR B 1 59 ? 50.66670 2.59273 -9.98127 1.000 21.07418 59 TYR B N 1
ATOM 1765 C CA . TYR B 1 59 ? 51.97726 3.14712 -9.66057 1.000 20.78562 59 TYR B CA 1
ATOM 1766 C C . TYR B 1 59 ? 52.89416 3.12409 -10.86630 1.000 21.79860 59 TYR B C 1
ATOM 1767 O O . TYR B 1 59 ? 53.01103 2.09684 -11.54723 1.000 23.81759 59 TYR B O 1
ATOM 1776 N N . ALA B 1 60 ? 53.54897 4.24671 -11.11444 1.000 20.52585 60 ALA B N 1
ATOM 1777 C CA . ALA B 1 60 ? 54.68496 4.32770 -12.02650 1.000 20.91211 60 ALA B CA 1
ATOM 1778 C C . ALA B 1 60 ? 55.91280 4.56481 -11.15537 1.000 21.28090 60 ALA B C 1
ATOM 1779 O O . ALA B 1 60 ? 56.07719 5.64339 -10.57380 1.000 21.73110 60 ALA B O 1
ATOM 1781 N N . VAL B 1 61 ? 56.75850 3.55364 -11.03476 1.000 20.64995 61 VAL B N 1
ATOM 1782 C CA . VAL B 1 61 ? 57.93741 3.61439 -10.17515 1.000 21.20219 61 VAL B CA 1
ATOM 1783 C C . VAL B 1 61 ? 59.15729 3.83820 -11.05374 1.000 22.82732 61 VAL B C 1
ATOM 1784 O O . VAL B 1 61 ? 59.32051 3.16217 -12.07559 1.000 25.11149 61 VAL B O 1
ATOM 1788 N N . VAL B 1 62 ? 60.02597 4.76775 -10.66507 1.000 22.81568 62 VAL B N 1
ATOM 1789 C CA . VAL B 1 62 ? 61.25880 5.01496 -11.40707 1.000 24.35915 62 VAL B CA 1
ATOM 1790 C C . VAL B 1 62 ? 62.44566 4.44763 -10.63850 1.000 23.28770 62 VAL B C 1
ATOM 1791 O O . VAL B 1 62 ? 62.55909 4.62919 -9.42367 1.000 24.02270 62 VAL B O 1
ATOM 1795 N N . THR B 1 63 ? 63.33700 3.76848 -11.35964 1.000 26.90049 63 THR B N 1
ATOM 1796 C CA . THR B 1 63 ? 64.54034 3.20735 -10.76570 1.000 25.80647 63 THR B CA 1
ATOM 1797 C C . THR B 1 63 ? 65.60283 3.13773 -11.84941 1.000 27.12351 63 THR B C 1
ATOM 1798 O O . THR B 1 63 ? 65.28983 2.99834 -13.03141 1.000 28.68064 63 THR B O 1
ATOM 1802 N N . ARG B 1 64 ? 66.86436 3.25170 -11.43952 1.000 28.73706 64 ARG B N 1
ATOM 1803 C CA . ARG B 1 64 ? 67.97696 3.04179 -12.35420 1.000 34.40538 64 ARG B CA 1
ATOM 1804 C C . ARG B 1 64 ? 68.55218 1.64003 -12.24446 1.000 33.81245 64 ARG B C 1
ATOM 1805 O O . ARG B 1 64 ? 69.52015 1.32257 -12.94331 1.000 38.42713 64 ARG B O 1
ATOM 1813 N N . SER B 1 65 ? 67.97325 0.79484 -11.39882 1.000 32.87922 65 SER B N 1
ATOM 1814 C CA . SER B 1 65 ? 68.44878 -0.55793 -11.16256 1.000 39.11581 65 SER B CA 1
ATOM 1815 C C . SER B 1 65 ? 67.51172 -1.57528 -11.80845 1.000 40.29966 65 SER B C 1
ATOM 1816 O O . SER B 1 65 ? 66.60200 -1.23370 -12.57367 1.000 38.54916 65 SER B O 1
ATOM 1819 N N . SER B 1 66 ? 67.74154 -2.84766 -11.49544 1.000 45.49376 66 SER B N 1
ATOM 1820 C CA . SER B 1 66 ? 66.86858 -3.92418 -11.93352 1.000 46.84609 66 SER B CA 1
ATOM 1821 C C . SER B 1 66 ? 65.70919 -4.16006 -10.97246 1.000 44.35161 66 SER B C 1
ATOM 1822 O O . SER B 1 66 ? 65.13858 -5.25639 -10.96938 1.000 47.55285 66 SER B O 1
ATOM 1825 N N . PHE B 1 67 ? 65.36304 -3.16622 -10.15020 1.000 42.89474 67 PHE B N 1
ATOM 1826 C CA . PHE B 1 67 ? 64.23264 -3.30671 -9.24117 1.000 41.52729 67 PHE B CA 1
ATOM 1827 C C . PHE B 1 67 ? 62.97271 -3.62107 -10.03420 1.000 39.05940 67 PHE B C 1
ATOM 1828 O O . PHE B 1 67 ? 62.69990 -2.99782 -11.06314 1.000 40.38517 67 PHE B O 1
ATOM 1836 N N . THR B 1 68 ? 62.19925 -4.59408 -9.55241 1.000 36.09120 68 THR B N 1
ATOM 1837 C CA . THR B 1 68 ? 61.00496 -5.02773 -10.26038 1.000 41.34887 68 THR B CA 1
ATOM 1838 C C . THR B 1 68 ? 59.85841 -5.21831 -9.27853 1.000 39.80029 68 THR B C 1
ATOM 1839 O O . THR B 1 68 ? 60.04018 -5.23209 -8.05682 1.000 38.43628 68 THR B O 1
ATOM 1843 N N . SER B 1 69 ? 58.66274 -5.36217 -9.84389 1.000 38.14368 69 SER B N 1
ATOM 1844 C CA . SER B 1 69 ? 57.46415 -5.72257 -9.10552 1.000 36.46292 69 SER B CA 1
ATOM 1845 C C . SER B 1 69 ? 56.58790 -6.53419 -10.04195 1.000 35.71382 69 SER B C 1
ATOM 1846 O O . SER B 1 69 ? 56.48966 -6.21685 -11.22994 1.000 39.40882 69 SER B O 1
ATOM 1849 N N . ASP B 1 70 ? 55.96073 -7.58080 -9.50892 1.000 38.78102 70 ASP B N 1
ATOM 1850 C CA . ASP B 1 70 ? 55.04229 -8.40951 -10.27732 1.000 41.12080 70 ASP B CA 1
ATOM 1851 C C . ASP B 1 70 ? 53.58428 -8.00837 -10.08041 1.000 37.33826 70 ASP B C 1
ATOM 1852 O O . ASP B 1 70 ? 52.68975 -8.68200 -10.60040 1.000 37.72020 70 ASP B O 1
ATOM 1857 N N . ASN B 1 71 ? 53.33091 -6.92580 -9.34863 1.000 34.00595 71 ASN B N 1
ATOM 1858 C CA . ASN B 1 71 ? 51.96997 -6.46811 -9.09977 1.000 32.45358 71 ASN B CA 1
ATOM 1859 C C . ASN B 1 71 ? 51.39470 -5.87378 -10.38260 1.000 27.88620 71 ASN B C 1
ATOM 1860 O O . ASN B 1 71 ? 52.05078 -5.06502 -11.04641 1.000 27.56487 71 ASN B O 1
ATOM 1865 N N . GLU B 1 72 ? 50.16730 -6.27468 -10.74458 1.000 28.85761 72 GLU B N 1
ATOM 1866 C CA . GLU B 1 72 ? 49.62696 -5.84983 -12.03661 1.000 29.35936 72 GLU B CA 1
ATOM 1867 C C . GLU B 1 72 ? 49.30197 -4.36226 -12.09335 1.000 23.98268 72 GLU B C 1
ATOM 1868 O O . GLU B 1 72 ? 49.11425 -3.82960 -13.19119 1.000 28.47964 72 GLU B O 1
ATOM 1874 N N . ASN B 1 73 ? 49.25739 -3.68031 -10.94775 1.000 25.81744 73 ASN B N 1
ATOM 1875 C CA . ASN B 1 73 ? 49.02137 -2.24415 -10.89877 1.000 24.41962 73 ASN B CA 1
ATOM 1876 C C . ASN B 1 73 ? 50.29564 -1.43299 -10.69267 1.000 23.23958 73 ASN B C 1
ATOM 1877 O O . ASN B 1 73 ? 50.22305 -0.23856 -10.38101 1.000 23.19561 73 ASN B O 1
ATOM 1882 N N . VAL B 1 74 ? 51.45780 -2.03597 -10.89865 1.000 21.95227 74 VAL B N 1
ATOM 1883 C CA . VAL B 1 74 ? 52.73336 -1.34954 -10.74679 1.000 22.10239 74 VAL B CA 1
ATOM 1884 C C . VAL B 1 74 ? 53.51962 -1.48276 -12.03955 1.000 23.99551 74 VAL B C 1
ATOM 1885 O O . VAL B 1 74 ? 53.74522 -2.60116 -12.52407 1.000 25.46818 74 VAL B O 1
ATOM 1889 N N . LEU B 1 75 ? 53.94956 -0.35317 -12.58191 1.000 21.57733 75 LEU B N 1
ATOM 1890 C CA . LEU B 1 75 ? 54.79422 -0.30149 -13.76538 1.000 21.88828 75 LEU B CA 1
ATOM 1891 C C . LEU B 1 75 ? 56.14762 0.26064 -13.35311 1.000 24.15839 75 LEU B C 1
ATOM 1892 O O . LEU B 1 75 ? 56.21292 1.22959 -12.59187 1.000 23.40764 75 LEU B O 1
ATOM 1897 N N . ILE B 1 76 ? 57.22929 -0.35534 -13.83083 1.000 25.41531 76 ILE B N 1
ATOM 1898 C CA . ILE B 1 76 ? 58.59372 0.06055 -13.50664 1.000 25.36581 76 ILE B CA 1
ATOM 1899 C C . ILE B 1 76 ? 59.23156 0.67444 -14.74237 1.000 25.90335 76 ILE B C 1
ATOM 1900 O O . ILE B 1 76 ? 59.26188 0.04641 -15.81137 1.000 26.61962 76 ILE B O 1
ATOM 1905 N N . PHE B 1 77 ? 59.78845 1.87517 -14.58305 1.000 24.03858 77 PHE B N 1
ATOM 1906 C CA . PHE B 1 77 ? 60.36176 2.66913 -15.65435 1.000 25.03255 77 PHE B CA 1
ATOM 1907 C C . PHE B 1 77 ? 61.80670 3.03046 -15.32773 1.000 26.69608 77 PHE B C 1
ATOM 1908 O O . PHE B 1 77 ? 62.13455 3.26933 -14.16145 1.000 25.57836 77 PHE B O 1
ATOM 1916 N N . PRO B 1 78 ? 62.68913 3.08366 -16.32849 1.000 28.19428 78 PRO B N 1
ATOM 1917 C CA . PRO B 1 78 ? 64.10243 3.38768 -16.07031 1.000 28.69789 78 PRO B CA 1
ATOM 1918 C C . PRO B 1 78 ? 64.40620 4.86818 -15.92784 1.000 30.15956 78 PRO B C 1
ATOM 1919 O O . PRO B 1 78 ? 65.55290 5.22481 -15.62768 1.000 31.71392 78 PRO B O 1
ATOM 1923 N N . SER B 1 79 ? 63.42280 5.73924 -16.13097 1.000 27.23429 79 SER B N 1
ATOM 1924 C CA . SER B 1 79 ? 63.65437 7.17056 -16.01706 1.000 28.23671 79 SER B CA 1
ATOM 1925 C C . SER B 1 79 ? 62.31222 7.85484 -15.82698 1.000 28.73968 79 SER B C 1
ATOM 1926 O O . SER B 1 79 ? 61.26248 7.30177 -16.15890 1.000 27.65978 79 SER B O 1
ATOM 1929 N N . ILE B 1 80 ? 62.36242 9.06869 -15.27658 1.000 28.64151 80 ILE B N 1
ATOM 1930 C CA . ILE B 1 80 ? 61.15266 9.87569 -15.16700 1.000 29.26704 80 ILE B CA 1
ATOM 1931 C C . ILE B 1 80 ? 60.62235 10.23408 -16.55517 1.000 28.80398 80 ILE B C 1
ATOM 1932 O O . ILE B 1 80 ? 59.40690 10.25577 -16.78715 1.000 30.41549 80 ILE B O 1
ATOM 1937 N N . LYS B 1 81 ? 61.52516 10.46368 -17.51592 1.000 32.04848 81 LYS B N 1
ATOM 1938 C CA . LYS B 1 81 ? 61.09678 10.78539 -18.87659 1.000 29.27802 81 LYS B CA 1
ATOM 1939 C C . LYS B 1 81 ? 60.29645 9.64372 -19.49779 1.000 31.59078 81 LYS B C 1
ATOM 1940 O O . LYS B 1 81 ? 59.23450 9.86830 -20.09177 1.000 32.39655 81 LYS B O 1
ATOM 1946 N N A ASP B 1 82 ? 60.79216 8.41123 -19.36517 0.471 30.66886 82 ASP B N 1
ATOM 1947 N N B ASP B 1 82 ? 60.79527 8.40465 -19.38214 0.529 30.66360 82 ASP B N 1
ATOM 1948 C CA A ASP B 1 82 ? 60.09104 7.26448 -19.93181 0.471 31.39270 82 ASP B CA 1
ATOM 1949 C CA B ASP B 1 82 ? 60.07126 7.26406 -19.94486 0.529 31.40459 82 ASP B CA 1
ATOM 1950 C C A ASP B 1 82 ? 58.76174 7.02561 -19.22637 0.471 26.62464 82 ASP B C 1
ATOM 1951 C C B ASP B 1 82 ? 58.74721 7.03770 -19.22889 0.529 26.59694 82 ASP B C 1
ATOM 1952 O O A ASP B 1 82 ? 57.78090 6.61651 -19.85807 0.471 28.00721 82 ASP B O 1
ATOM 1953 O O B ASP B 1 82 ? 57.75766 6.63924 -19.85402 0.529 27.99213 82 ASP B O 1
ATOM 1962 N N . ALA B 1 83 ? 58.71211 7.26859 -17.91339 1.000 27.97376 83 ALA B N 1
ATOM 1963 C CA . ALA B 1 83 ? 57.45430 7.13979 -17.18718 1.000 26.81236 83 ALA B CA 1
ATOM 1964 C C . ALA B 1 83 ? 56.41419 8.10160 -17.74708 1.000 26.07874 83 ALA B C 1
ATOM 1965 O O . ALA B 1 83 ? 55.27911 7.70774 -18.03499 1.000 26.57339 83 ALA B O 1
ATOM 1967 N N . LEU B 1 84 ? 56.81362 9.35622 -17.96393 1.000 28.16442 84 LEU B N 1
ATOM 1968 C CA . LEU B 1 84 ? 55.85867 10.38677 -18.35412 1.000 30.70820 84 LEU B CA 1
ATOM 1969 C C . LEU B 1 84 ? 55.40137 10.21609 -19.79829 1.000 29.42329 84 LEU B C 1
ATOM 1970 O O . LEU B 1 84 ? 54.21001 10.35962 -20.09462 1.000 28.53612 84 LEU B O 1
ATOM 1975 N N . THR B 1 85 ? 56.32482 9.89760 -20.71075 1.000 32.45134 85 THR B N 1
ATOM 1976 C CA . THR B 1 85 ? 55.91178 9.67780 -22.09432 1.000 32.54117 85 THR B CA 1
ATOM 1977 C C . THR B 1 85 ? 55.02146 8.44533 -22.22302 1.000 31.11581 85 THR B C 1
ATOM 1978 O O . THR B 1 85 ? 54.09710 8.42824 -23.04204 1.000 33.16322 85 THR B O 1
ATOM 1982 N N . ASN B 1 86 ? 55.26008 7.41829 -21.40874 1.000 27.99065 86 ASN B N 1
ATOM 1983 C CA . ASN B 1 86 ? 54.40079 6.24503 -21.44193 1.000 27.72918 86 ASN B CA 1
ATOM 1984 C C . ASN B 1 86 ? 53.05555 6.49741 -20.75923 1.000 25.93475 86 ASN B C 1
ATOM 1985 O O . ASN B 1 86 ? 52.01343 6.03807 -21.24049 1.000 27.06355 86 ASN B O 1
ATOM 1990 N N . LEU B 1 87 ? 53.05744 7.22164 -19.63322 1.000 27.64894 87 LEU B N 1
ATOM 1991 C CA . LEU B 1 87 ? 51.80132 7.51067 -18.94596 1.000 29.95412 87 LEU B CA 1
ATOM 1992 C C . LEU B 1 87 ? 50.85700 8.32511 -19.81981 1.000 24.70643 87 LEU B C 1
ATOM 1993 O O . LEU B 1 87 ? 49.64253 8.12285 -19.77852 1.000 26.67298 87 LEU B O 1
ATOM 1998 N N . LYS B 1 88 ? 51.40503 9.23101 -20.63332 1.000 25.23753 88 LYS B N 1
ATOM 1999 C CA . LYS B 1 88 ? 50.58681 10.03289 -21.53771 1.000 25.99966 88 LYS B CA 1
ATOM 2000 C C . LYS B 1 88 ? 49.79315 9.16550 -22.51012 1.000 26.72778 88 LYS B C 1
ATOM 2001 O O . LYS B 1 88 ? 48.74444 9.59828 -23.00300 1.000 27.66392 88 LYS B O 1
ATOM 2007 N N . LYS B 1 89 ? 50.25284 7.93669 -22.77563 1.000 28.06359 89 LYS B N 1
ATOM 2008 C CA . LYS B 1 89 ? 49.51078 7.04202 -23.65824 1.000 28.78675 89 LYS B CA 1
ATOM 2009 C C . LYS B 1 89 ? 48.22712 6.52358 -23.01914 1.000 31.95148 89 LYS B C 1
ATOM 2010 O O . LYS B 1 89 ? 47.28858 6.16655 -23.74386 1.000 36.48445 89 LYS B O 1
ATOM 2016 N N . ILE B 1 90 ? 48.15181 6.50597 -21.68721 1.000 32.71087 90 ILE B N 1
ATOM 2017 C CA . ILE B 1 90 ? 47.03542 5.87819 -20.98350 1.000 38.47484 90 ILE B CA 1
ATOM 2018 C C . ILE B 1 90 ? 46.17078 6.85189 -20.18196 1.000 38.75722 90 ILE B C 1
ATOM 2019 O O . ILE B 1 90 ? 44.96190 6.63393 -20.02538 1.000 39.16234 90 ILE B O 1
ATOM 2024 N N . THR B 1 91 ? 46.76249 7.92669 -19.66499 1.000 27.86642 91 THR B N 1
ATOM 2025 C CA . THR B 1 91 ? 46.05311 8.76115 -18.70130 1.000 28.39940 91 THR B CA 1
ATOM 2026 C C . THR B 1 91 ? 46.29266 10.23256 -19.00023 1.000 25.08665 91 THR B C 1
ATOM 2027 O O . THR B 1 91 ? 47.28907 10.61134 -19.61713 1.000 24.50063 91 THR B O 1
ATOM 2031 N N . ASP B 1 92 ? 45.35520 11.06500 -18.54903 1.000 26.27123 92 ASP B N 1
ATOM 2032 C CA . ASP B 1 92 ? 45.48131 12.50863 -18.65536 1.000 25.75331 92 ASP B CA 1
ATOM 2033 C C . ASP B 1 92 ? 45.91183 13.15543 -17.34253 1.000 25.09047 92 ASP B C 1
ATOM 2034 O O . ASP B 1 92 ? 45.96336 14.39028 -17.26203 1.000 24.97772 92 ASP B O 1
ATOM 2039 N N . HIS B 1 93 ? 46.19310 12.36697 -16.31390 1.000 23.21111 93 HIS B N 1
ATOM 2040 C CA . HIS B 1 93 ? 46.52335 12.94240 -15.01542 1.000 20.86899 93 HIS B CA 1
ATOM 2041 C C . HIS B 1 93 ? 47.43067 11.99026 -14.25565 1.000 20.83439 93 HIS B C 1
ATOM 2042 O O . HIS B 1 93 ? 47.11388 10.80975 -14.10113 1.000 22.37465 93 HIS B O 1
ATOM 2049 N N . VAL B 1 94 ? 48.54815 12.51400 -13.76274 1.000 20.16569 94 VAL B N 1
ATOM 2050 C CA . VAL B 1 94 ? 49.45259 11.75509 -12.91085 1.000 21.36746 94 VAL B CA 1
ATOM 2051 C C . VAL B 1 94 ? 49.71743 12.57791 -11.65987 1.000 19.97211 94 VAL B C 1
ATOM 2052 O O . VAL B 1 94 ? 49.85712 13.80416 -11.74884 1.000 20.52796 94 VAL B O 1
ATOM 2056 N N . ILE B 1 95 ? 49.76156 11.91233 -10.50081 1.000 20.73935 95 ILE B N 1
ATOM 2057 C CA . ILE B 1 95 ? 50.05836 12.56449 -9.22037 1.000 19.33951 95 ILE B CA 1
ATOM 2058 C C . ILE B 1 95 ? 51.46163 12.18506 -8.75997 1.000 19.70156 95 ILE B C 1
ATOM 2059 O O . ILE B 1 95 ? 51.74418 11.01035 -8.47899 1.000 20.41642 95 ILE B O 1
ATOM 2064 N N . VAL B 1 96 ? 52.32784 13.18577 -8.65533 1.000 19.23724 96 VAL B N 1
ATOM 2065 C CA . VAL B 1 96 ? 53.67773 12.98150 -8.14360 1.000 20.17205 96 VAL B CA 1
ATOM 2066 C C . VAL B 1 96 ? 53.58346 12.79652 -6.63519 1.000 20.76952 96 VAL B C 1
ATOM 2067 O O . VAL B 1 96 ? 53.12606 13.69747 -5.91442 1.000 20.04113 96 VAL B O 1
ATOM 2071 N N A SER B 1 97 ? 54.01345 11.63035 -6.14808 0.442 20.79630 97 SER B N 1
ATOM 2072 N N B SER B 1 97 ? 54.03638 11.64106 -6.14707 0.558 20.80179 97 SER B N 1
ATOM 2073 C CA A SER B 1 97 ? 53.76190 11.23380 -4.76719 0.442 19.76293 97 SER B CA 1
ATOM 2074 C CA B SER B 1 97 ? 53.77483 11.23036 -4.77317 0.558 19.74510 97 SER B CA 1
ATOM 2075 C C A SER B 1 97 ? 55.02111 11.00601 -3.93945 0.442 19.62836 97 SER B C 1
ATOM 2076 C C B SER B 1 97 ? 55.04199 10.90974 -3.98696 0.558 19.55404 97 SER B C 1
ATOM 2077 O O A SER B 1 97 ? 54.92712 10.42726 -2.84909 0.442 21.79406 97 SER B O 1
ATOM 2078 O O B SER B 1 97 ? 54.97976 10.18689 -2.98681 0.558 22.45953 97 SER B O 1
ATOM 2083 N N . GLY B 1 98 ? 56.18069 11.45269 -4.40764 1.000 20.08945 98 GLY B N 1
ATOM 2084 C CA . GLY B 1 98 ? 57.39935 11.41777 -3.61390 1.000 20.10528 98 GLY B CA 1
ATOM 2085 C C . GLY B 1 98 ? 58.37944 10.38056 -4.12025 1.000 21.85483 98 GLY B C 1
ATOM 2086 O O . GLY B 1 98 ? 58.12257 9.65173 -5.08130 1.000 21.66809 98 GLY B O 1
ATOM 2087 N N . GLY B 1 99 ? 59.53364 10.30395 -3.45623 1.000 21.00790 99 GLY B N 1
ATOM 2088 C CA . GLY B 1 99 ? 59.88752 11.11603 -2.29199 1.000 21.67296 99 GLY B CA 1
ATOM 2089 C C . GLY B 1 99 ? 60.69989 12.34986 -2.63562 1.000 21.67969 99 GLY B C 1
ATOM 2090 O O . GLY B 1 99 ? 60.45503 12.98559 -3.65263 1.000 21.17973 99 GLY B O 1
ATOM 2091 N N . GLY B 1 100 ? 61.69965 12.66108 -1.79734 1.000 21.37800 100 GLY B N 1
ATOM 2092 C CA . GLY B 1 100 ? 62.41758 13.92203 -1.94776 1.000 21.17861 100 GLY B CA 1
ATOM 2093 C C . GLY B 1 100 ? 63.04596 14.11155 -3.32069 1.000 21.67997 100 GLY B C 1
ATOM 2094 O O . GLY B 1 100 ? 62.93180 15.18282 -3.92281 1.000 21.98532 100 GLY B O 1
ATOM 2095 N N . GLU B 1 101 ? 63.70013 13.06791 -3.84781 1.000 21.72652 101 GLU B N 1
ATOM 2096 C CA . GLU B 1 101 ? 64.34750 13.19804 -5.15450 1.000 23.77635 101 GLU B CA 1
ATOM 2097 C C . GLU B 1 101 ? 63.32354 13.44025 -6.25461 1.000 21.64598 101 GLU B C 1
ATOM 2098 O O . GLU B 1 101 ? 63.53400 14.26888 -7.15477 1.000 22.89178 101 GLU B O 1
ATOM 2104 N N . ILE B 1 102 ? 62.19855 12.72869 -6.19578 1.000 22.90383 102 ILE B N 1
ATOM 2105 C CA . ILE B 1 102 ? 61.19924 12.85394 -7.24730 1.000 22.78413 102 ILE B CA 1
ATOM 2106 C C . ILE B 1 102 ? 60.50499 14.21342 -7.17499 1.000 21.11794 102 ILE B C 1
ATOM 2107 O O . ILE B 1 102 ? 60.24225 14.84937 -8.20319 1.000 22.14525 102 ILE B O 1
ATOM 2112 N N . TYR B 1 103 ? 60.25473 14.70880 -5.95957 1.000 20.79566 103 TYR B N 1
ATOM 2113 C CA . TYR B 1 103 ? 59.68270 16.04975 -5.83117 1.000 21.72728 103 TYR B CA 1
ATOM 2114 C C . TYR B 1 103 ? 60.61842 17.11095 -6.39740 1.000 23.07775 103 TYR B C 1
ATOM 2115 O O . TYR B 1 103 ? 60.18423 18.03363 -7.09534 1.000 23.91634 103 TYR B O 1
ATOM 2124 N N . LYS B 1 104 ? 61.90913 16.99393 -6.09676 1.000 22.77630 104 LYS B N 1
ATOM 2125 C CA . LYS B 1 104 ? 62.88489 17.94961 -6.60426 1.000 25.40903 104 LYS B CA 1
ATOM 2126 C C . LYS B 1 104 ? 62.93091 17.92425 -8.12756 1.000 24.92140 104 LYS B C 1
ATOM 2127 O O . LYS B 1 104 ? 62.99483 18.97783 -8.77454 1.000 27.35409 104 LYS B O 1
ATOM 2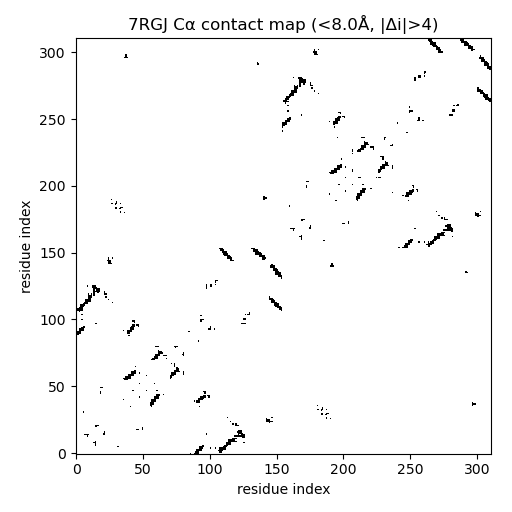133 N N A SER B 1 105 ? 62.86952 16.72490 -8.71681 0.511 23.57867 105 SER B N 1
ATOM 2134 N N B SER B 1 105 ? 62.89983 16.73029 -8.71934 0.489 23.56998 105 SER B N 1
ATOM 2135 C CA A SER B 1 105 ? 62.98090 16.57549 -10.16551 0.511 23.79543 105 SER B CA 1
ATOM 2136 C CA B SER B 1 105 ? 62.98541 16.62580 -10.17157 0.489 23.80625 105 SER B CA 1
ATOM 2137 C C A SER B 1 105 ? 61.74299 17.06681 -10.90206 0.511 25.88611 105 SER B C 1
ATOM 2138 C C B SER B 1 105 ? 61.75968 17.22451 -10.85081 0.489 25.74576 105 SER B C 1
ATOM 2139 O O A SER B 1 105 ? 61.83351 17.42518 -12.08091 0.511 26.53259 105 SER B O 1
ATOM 2140 O O B SER B 1 105 ? 61.87577 17.84954 -11.91030 0.489 26.87104 105 SER B O 1
ATOM 2145 N N . LEU B 1 106 ? 60.57740 17.05799 -10.25358 1.000 24.23340 106 LEU B N 1
ATOM 2146 C CA . LEU B 1 106 ? 59.33099 17.32491 -10.95942 1.000 24.39545 106 LEU B CA 1
ATOM 2147 C C . LEU B 1 106 ? 58.60827 18.60878 -10.57221 1.000 23.97014 106 LEU B C 1
ATOM 2148 O O . LEU B 1 106 ? 57.66466 18.98438 -11.27294 1.000 24.87891 106 LEU B O 1
ATOM 2153 N N . ILE B 1 107 ? 59.03053 19.30472 -9.51161 1.000 24.83445 107 ILE B N 1
ATOM 2154 C CA . ILE B 1 107 ? 58.27695 20.46003 -9.01528 1.000 26.21118 107 ILE B CA 1
ATOM 2155 C C . ILE B 1 107 ? 58.06188 21.51435 -10.10740 1.000 25.70979 107 ILE B C 1
ATOM 2156 O O . ILE B 1 107 ? 56.99498 22.13209 -10.18656 1.000 28.19444 107 ILE B O 1
ATOM 2161 N N . ASP B 1 108 ? 59.05543 21.73263 -10.96327 1.000 26.24839 108 ASP B N 1
ATOM 2162 C CA . ASP B 1 108 ? 58.95696 22.72827 -12.03029 1.000 27.62366 108 ASP B CA 1
ATOM 2163 C C . ASP B 1 108 ? 58.04573 22.31328 -13.17988 1.000 30.57959 108 ASP B C 1
ATOM 2164 O O . ASP B 1 108 ? 57.79452 23.12799 -14.07538 1.000 34.53460 108 ASP B O 1
ATOM 2169 N N . GLN B 1 109 ? 57.53576 21.08406 -13.17015 1.000 26.12461 109 GLN B N 1
ATOM 2170 C CA . GLN B 1 109 ? 56.73142 20.55046 -14.25455 1.000 26.23722 109 GLN B CA 1
ATOM 2171 C C . GLN B 1 109 ? 55.28143 20.35795 -13.85009 1.000 26.69082 109 GLN B C 1
ATOM 2172 O O . GLN B 1 109 ? 54.44472 20.08291 -14.71320 1.000 29.59754 109 GLN B O 1
ATOM 2178 N N . VAL B 1 110 ? 54.96427 20.49159 -12.56661 1.000 22.34410 110 VAL B N 1
ATOM 2179 C CA . VAL B 1 110 ? 53.63580 20.14977 -12.08089 1.000 24.01529 110 VAL B CA 1
ATOM 2180 C C . VAL B 1 110 ? 52.72009 21.35833 -12.17577 1.000 22.96850 110 VAL B C 1
ATOM 2181 O O . VAL B 1 110 ? 53.15163 22.50861 -12.20288 1.000 23.95466 110 VAL B O 1
ATOM 2185 N N . ASP B 1 111 ? 51.42402 21.07979 -12.20516 1.000 21.17365 111 ASP B N 1
ATOM 2186 C CA . ASP B 1 111 ? 50.41210 22.08883 -12.43715 1.000 22.61049 111 ASP B CA 1
ATOM 2187 C C . ASP B 1 111 ? 49.61316 22.42902 -11.17886 1.000 21.27489 111 ASP B C 1
ATOM 2188 O O . ASP B 1 111 ? 49.11077 23.55340 -11.04805 1.000 21.97983 111 ASP B O 1
ATOM 2193 N N . THR B 1 112 ? 49.49259 21.48021 -10.24809 1.000 20.81126 112 THR B N 1
ATOM 2194 C CA . THR B 1 112 ? 48.65853 21.63070 -9.05441 1.000 19.67986 112 THR B CA 1
ATOM 2195 C C . THR B 1 112 ? 49.40045 21.01209 -7.88175 1.000 20.63299 112 THR B C 1
ATOM 2196 O O . THR B 1 112 ? 49.87851 19.88058 -7.98804 1.000 20.06461 112 THR B O 1
ATOM 2200 N N . LEU B 1 113 ? 49.48972 21.73883 -6.76801 1.000 19.55733 113 LEU B N 1
ATOM 2201 C CA . LEU B 1 113 ? 50.10611 21.23363 -5.54704 1.000 19.67696 113 LEU B CA 1
ATOM 2202 C C . LEU B 1 113 ? 49.04776 20.99948 -4.48285 1.000 19.31228 113 LEU B C 1
ATOM 2203 O O . LEU B 1 113 ? 48.17863 21.85282 -4.25881 1.000 20.55860 113 LEU B O 1
ATOM 2208 N N . HIS B 1 114 ? 49.15257 19.86033 -3.80951 1.000 18.20826 114 HIS B N 1
ATOM 2209 C CA . HIS B 1 114 ? 48.37237 19.53313 -2.61914 1.000 17.43313 114 HIS B CA 1
ATOM 2210 C C . HIS B 1 114 ? 49.38347 19.44992 -1.49104 1.000 18.23320 114 HIS B C 1
ATOM 2211 O O . HIS B 1 114 ? 50.16628 18.49210 -1.42894 1.000 18.74896 114 HIS B O 1
ATOM 2218 N N . ILE B 1 115 ? 49.39416 20.45061 -0.61213 1.000 18.66505 115 ILE B N 1
ATOM 2219 C CA . ILE B 1 115 ? 50.38623 20.52885 0.45870 1.000 18.55298 115 ILE B CA 1
ATOM 2220 C C . ILE B 1 115 ? 49.67328 20.52492 1.80003 1.000 18.36144 115 ILE B C 1
ATOM 2221 O O . ILE B 1 115 ? 48.85096 21.41071 2.08035 1.000 18.92390 115 ILE B O 1
ATOM 2226 N N . SER B 1 116 ? 49.98842 19.54078 2.62912 1.000 17.42813 116 SER B N 1
ATOM 2227 C CA . SER B 1 116 ? 49.53001 19.51425 4.00529 1.000 18.14594 116 SER B CA 1
ATOM 2228 C C . SER B 1 116 ? 50.69614 19.92695 4.88933 1.000 19.34610 116 SER B C 1
ATOM 2229 O O . SER B 1 116 ? 51.73745 19.26612 4.88532 1.000 20.61839 116 SER B O 1
ATOM 2232 N N . THR B 1 117 ? 50.51960 21.01186 5.64900 1.000 19.75852 117 THR B N 1
ATOM 2233 C CA . THR B 1 117 ? 51.54429 21.49918 6.56751 1.000 19.29966 117 THR B CA 1
ATOM 2234 C C . THR B 1 117 ? 51.24514 20.93262 7.94522 1.000 18.90775 117 THR B C 1
ATOM 2235 O O . THR B 1 117 ? 50.15181 21.13927 8.48156 1.000 19.59550 117 THR B O 1
ATOM 2239 N N . ILE B 1 118 ? 52.19794 20.19117 8.49246 1.000 18.74023 118 ILE B N 1
ATOM 2240 C CA . ILE B 1 118 ? 51.99538 19.39174 9.69992 1.000 19.39657 118 ILE B CA 1
ATOM 2241 C C . ILE B 1 118 ? 52.67471 20.11220 10.85891 1.000 19.14652 118 ILE B C 1
ATOM 2242 O O . ILE B 1 118 ? 53.86856 20.43943 10.78290 1.000 19.36808 118 ILE B O 1
ATOM 2247 N N . ASP B 1 119 ? 51.92261 20.34500 11.93739 1.000 20.23243 119 ASP B N 1
ATOM 2248 C CA . ASP B 1 119 ? 52.41347 21.12575 13.08033 1.000 21.30455 119 ASP B CA 1
ATOM 2249 C C . ASP B 1 119 ? 53.28603 20.25963 13.99851 1.000 21.62215 119 ASP B C 1
ATOM 2250 O O . ASP B 1 119 ? 52.92445 19.92084 15.12857 1.000 23.36708 119 ASP B O 1
ATOM 2255 N N . ILE B 1 120 ? 54.48957 19.95739 13.50914 1.000 20.27440 120 ILE B N 1
ATOM 2256 C CA . ILE B 1 120 ? 55.47577 19.16879 14.24164 1.000 20.88844 120 ILE B CA 1
ATOM 2257 C C . ILE B 1 120 ? 56.84950 19.57429 13.72550 1.000 22.07546 120 ILE B C 1
ATOM 2258 O O . ILE B 1 120 ? 56.99178 20.01460 12.58627 1.000 20.28836 120 ILE B O 1
ATOM 2263 N N . GLU B 1 121 ? 57.87003 19.43366 14.57500 1.000 21.54389 121 GLU B N 1
ATOM 2264 C CA . GLU B 1 121 ? 59.24804 19.79159 14.23300 1.000 22.89289 121 GLU B CA 1
ATOM 2265 C C . GLU B 1 121 ? 60.11420 18.55369 14.44138 1.000 25.87721 121 GLU B C 1
ATOM 2266 O O . GLU B 1 121 ? 60.83631 18.44407 15.44675 1.000 26.42610 121 GLU B O 1
ATOM 2272 N N . PRO B 1 122 ? 60.06506 17.60147 13.51608 1.000 22.29405 122 PRO B N 1
ATOM 2273 C CA . PRO B 1 122 ? 60.69028 16.29742 13.73397 1.000 22.93484 122 PRO B CA 1
ATOM 2274 C C . PRO B 1 122 ? 62.13722 16.27861 13.25810 1.000 23.93815 122 PRO B C 1
ATOM 2275 O O . PRO B 1 122 ? 62.61752 17.19859 12.59759 1.000 24.35385 122 PRO B O 1
ATOM 2279 N N . GLU B 1 123 ? 62.82130 15.19101 13.61103 1.000 25.44833 123 GLU B N 1
ATOM 2280 C CA . GLU B 1 123 ? 64.12331 14.88382 13.04487 1.000 27.29802 123 GLU B CA 1
ATOM 2281 C C . GLU B 1 123 ? 63.95339 14.25566 11.67234 1.000 23.14957 123 GLU B C 1
ATOM 2282 O O . GLU B 1 123 ? 62.99925 13.51156 11.42714 1.000 27.01598 123 GLU B O 1
ATOM 2288 N N . GLY B 1 124 ? 64.89316 14.54488 10.78174 1.000 23.14516 124 GLY B N 1
ATOM 2289 C CA . GLY B 1 124 ? 64.88333 13.86054 9.50382 1.000 22.40362 124 GLY B CA 1
ATOM 2290 C C . GLY B 1 124 ? 65.95309 14.37202 8.56933 1.000 22.04640 124 GLY B C 1
ATOM 2291 O O . GLY B 1 124 ? 66.78506 15.22037 8.91753 1.000 24.01322 124 GLY B O 1
ATOM 2292 N N . ASP B 1 125 ? 65.91782 13.81660 7.35871 1.000 21.69353 125 ASP B N 1
ATOM 2293 C CA . ASP B 1 125 ? 66.99228 14.02352 6.39825 1.000 22.56949 125 ASP B CA 1
ATOM 2294 C C . ASP B 1 125 ? 66.48124 14.03202 4.96422 1.000 21.46056 125 ASP B C 1
ATOM 2295 O O . ASP B 1 125 ? 67.26986 13.82145 4.03733 1.000 23.08728 125 ASP B O 1
ATOM 2300 N N . VAL B 1 126 ? 65.18313 14.25996 4.76400 1.000 19.69562 126 VAL B N 1
ATOM 2301 C CA . VAL B 1 126 ? 64.57298 14.38123 3.44852 1.000 19.87209 126 VAL B CA 1
ATOM 2302 C C . VAL B 1 126 ? 63.72139 15.64150 3.49403 1.000 18.32279 126 VAL B C 1
ATOM 2303 O O . VAL B 1 126 ? 62.99827 15.86654 4.47366 1.000 20.21005 126 VAL B O 1
ATOM 2307 N N . TYR B 1 127 ? 63.80885 16.44792 2.44028 1.000 19.95783 127 TYR B N 1
ATOM 2308 C CA . TYR B 1 127 ? 63.25484 17.79798 2.44811 1.000 19.61398 127 TYR B CA 1
ATOM 2309 C C . TYR B 1 127 ? 62.41720 18.01219 1.19333 1.000 21.13444 127 TYR B C 1
ATOM 2310 O O . TYR B 1 127 ? 62.19354 17.07182 0.41832 1.000 22.34736 127 TYR B O 1
ATOM 2319 N N . PHE B 1 128 ? 61.94377 19.23896 0.98397 1.000 23.24661 128 PHE B N 1
ATOM 2320 C CA . PHE B 1 128 ? 61.05409 19.55847 -0.11992 1.000 21.99786 128 PHE B CA 1
ATOM 2321 C C . PHE B 1 128 ? 61.51916 20.84073 -0.80004 1.000 22.70786 128 PHE B C 1
ATOM 2322 O O . PHE B 1 128 ? 62.01652 21.74903 -0.12372 1.000 25.55615 128 PHE B O 1
ATOM 2330 N N . PRO B 1 129 ? 61.37274 20.95486 -2.12170 1.000 21.46735 129 PRO B N 1
ATOM 2331 C CA . PRO B 1 129 ? 61.84216 22.16370 -2.81602 1.000 26.47566 129 PRO B CA 1
ATOM 2332 C C . PRO B 1 129 ? 61.01621 23.38781 -2.45809 1.000 24.24872 129 PRO B C 1
ATOM 2333 O O . PRO B 1 129 ? 59.90278 23.30596 -1.93805 1.000 24.94435 129 PRO B O 1
ATOM 2337 N N . GLU B 1 130 ? 61.58740 24.55172 -2.74090 1.000 26.04153 130 GLU B N 1
ATOM 2338 C CA . GLU B 1 130 ? 60.80124 25.76659 -2.62832 1.000 26.75665 130 GLU B CA 1
ATOM 2339 C C . GLU B 1 130 ? 59.68216 25.75156 -3.66510 1.000 26.58578 130 GLU B C 1
ATOM 2340 O O . GLU B 1 130 ? 59.83250 25.21523 -4.76401 1.000 29.67928 130 GLU B O 1
ATOM 2346 N N . ILE B 1 131 ? 58.54165 26.32391 -3.29568 1.000 25.00463 131 ILE B N 1
ATOM 2347 C CA . ILE B 1 131 ? 57.41202 26.39514 -4.21818 1.000 27.31479 131 ILE B CA 1
ATOM 2348 C C . ILE B 1 131 ? 57.72858 27.44352 -5.28112 1.000 28.54909 131 ILE B C 1
ATOM 2349 O O . ILE B 1 131 ? 58.04013 28.59160 -4.93269 1.000 29.17700 131 ILE B O 1
ATOM 2354 N N . PRO B 1 132 ? 57.70135 27.09666 -6.57048 1.000 25.87313 132 PRO B N 1
ATOM 2355 C CA . PRO B 1 132 ? 57.97428 28.09965 -7.60999 1.000 25.88024 132 PRO B CA 1
ATOM 2356 C C . PRO B 1 132 ? 57.03913 29.29547 -7.50077 1.000 28.46579 132 PRO B C 1
ATOM 2357 O O . PRO B 1 132 ? 55.88703 29.18034 -7.07483 1.000 25.78030 132 PRO B O 1
ATOM 2361 N N . SER B 1 133 ? 57.55761 30.46367 -7.89639 1.000 31.35996 133 SER B N 1
ATOM 2362 C CA . SER B 1 133 ? 56.83851 31.71734 -7.68972 1.000 27.83711 133 SER B CA 1
ATOM 2363 C C . SER B 1 133 ? 55.53882 31.81340 -8.48098 1.000 30.76319 133 SER B C 1
ATOM 2364 O O . SER B 1 133 ? 54.68913 32.64481 -8.14300 1.000 33.86189 133 SER B O 1
ATOM 2367 N N . ASN B 1 134 ? 55.36044 31.00040 -9.51829 1.000 27.65795 134 ASN B N 1
ATOM 2368 C CA . ASN B 1 134 ? 54.14285 31.08408 -10.31820 1.000 30.41617 134 ASN B CA 1
ATOM 2369 C C . ASN B 1 134 ? 52.96338 30.30332 -9.74028 1.000 32.72253 134 ASN B C 1
ATOM 2370 O O . ASN B 1 134 ? 51.90044 30.28040 -10.36855 1.000 33.62408 134 ASN B O 1
ATOM 2375 N N . PHE B 1 135 ? 53.10325 29.68878 -8.56456 1.000 25.88574 135 PHE B N 1
ATOM 2376 C CA . PHE B 1 135 ? 51.98221 29.02877 -7.90190 1.000 24.86542 135 PHE B CA 1
ATOM 2377 C C . PHE B 1 135 ? 51.24877 29.98093 -6.96499 1.000 26.01373 135 PHE B C 1
ATOM 2378 O O . PHE B 1 135 ? 51.86709 30.77994 -6.25847 1.000 26.80732 135 PHE B O 1
ATOM 2386 N N . ARG B 1 136 ? 49.92442 29.86086 -6.93274 1.000 26.90167 136 ARG B N 1
ATOM 2387 C CA . ARG B 1 136 ? 49.08072 30.61882 -6.02820 1.000 27.33555 136 ARG B CA 1
ATOM 2388 C C . ARG B 1 136 ? 48.15555 29.68047 -5.26272 1.000 25.60323 136 ARG B C 1
ATOM 2389 O O . ARG B 1 136 ? 47.60187 28.73489 -5.84001 1.000 23.92225 136 ARG B O 1
ATOM 2397 N N . PRO B 1 137 ? 47.96032 29.91629 -3.96689 1.000 24.89313 137 PRO B N 1
ATOM 2398 C CA . PRO B 1 137 ? 47.00741 29.09797 -3.20752 1.000 24.69483 137 PRO B CA 1
ATOM 2399 C C . PRO B 1 137 ? 45.57505 29.44912 -3.59020 1.000 25.26069 137 PRO B C 1
ATOM 2400 O O . PRO B 1 137 ? 45.21441 30.62544 -3.70789 1.000 26.89461 137 PRO B O 1
ATOM 2404 N N . VAL B 1 138 ? 44.75895 28.42004 -3.80502 1.000 22.40228 138 VAL B N 1
ATOM 2405 C CA . VAL B 1 138 ? 43.36143 28.60834 -4.18980 1.000 22.27820 138 VAL B CA 1
ATOM 2406 C C . VAL B 1 138 ? 42.37199 28.02638 -3.19303 1.000 21.23616 138 VAL B C 1
ATOM 2407 O O . VAL B 1 138 ? 41.16936 28.31134 -3.30013 1.000 22.02649 138 VAL B O 1
ATOM 2411 N N . PHE B 1 139 ? 42.81965 27.21927 -2.23607 1.000 21.24772 139 PHE B N 1
ATOM 2412 C CA . PHE B 1 139 ? 41.93408 26.61061 -1.25874 1.000 20.78419 139 PHE B CA 1
ATOM 2413 C C . PHE B 1 139 ? 42.77750 26.28685 -0.04096 1.000 19.66115 139 PHE B C 1
ATOM 2414 O O . PHE B 1 139 ? 43.89955 25.78770 -0.18863 1.000 20.60840 139 PHE B O 1
ATOM 2422 N N . THR B 1 140 ? 42.22911 26.52527 1.15584 1.000 19.34025 140 THR B N 1
ATOM 2423 C CA . THR B 1 140 ? 42.91494 26.20191 2.40301 1.000 21.43583 140 THR B CA 1
ATOM 2424 C C . THR B 1 140 ? 41.90545 25.73568 3.43935 1.000 21.70851 140 THR B C 1
ATOM 2425 O O . THR B 1 140 ? 40.81701 26.30156 3.54528 1.000 21.11392 140 THR B O 1
ATOM 2429 N N . GLN B 1 141 ? 42.26408 24.71944 4.22338 1.000 19.56672 141 GLN B N 1
ATOM 2430 C CA . GLN B 1 141 ? 41.41838 24.30500 5.33853 1.000 19.72539 141 GLN B CA 1
ATOM 2431 C C . GLN B 1 141 ? 42.28283 23.78087 6.47884 1.000 21.06725 141 GLN B C 1
ATOM 2432 O O . GLN B 1 141 ? 43.18540 22.96577 6.25459 1.000 21.10813 141 GLN B O 1
ATOM 2438 N N . ASP B 1 142 ? 42.01144 24.24766 7.69630 1.000 20.74279 142 ASP B N 1
ATOM 2439 C CA . ASP B 1 142 ? 42.74632 23.81211 8.87630 1.000 20.24910 142 ASP B CA 1
ATOM 2440 C C . ASP B 1 142 ? 42.04402 22.65176 9.56845 1.000 21.50134 142 ASP B C 1
ATOM 2441 O O . ASP B 1 142 ? 40.80833 22.55583 9.58943 1.000 22.12435 142 ASP B O 1
ATOM 2446 N N . PHE B 1 143 ? 42.85261 21.78047 10.16633 1.000 20.27037 143 PHE B N 1
ATOM 2447 C CA . PHE B 1 143 ? 42.36903 20.61785 10.89361 1.000 20.62215 143 PHE B CA 1
ATOM 2448 C C . PHE B 1 143 ? 43.03140 20.54586 12.26095 1.000 22.16735 143 PHE B C 1
ATOM 2449 O O . PHE B 1 143 ? 44.25950 20.63201 12.36859 1.000 23.22611 143 PHE B O 1
ATOM 2457 N N . ALA B 1 144 ? 42.22489 20.38072 13.30249 1.000 21.60777 144 ALA B N 1
ATOM 2458 C CA . ALA B 1 144 ? 42.74848 20.08414 14.62960 1.000 22.84071 144 ALA B CA 1
ATOM 2459 C C . ALA B 1 144 ? 42.79060 18.57364 14.82516 1.000 24.10086 144 ALA B C 1
ATOM 2460 O O . ALA B 1 144 ? 41.81629 17.87497 14.53971 1.000 25.13533 144 ALA B O 1
ATOM 2462 N N . SER B 1 145 ? 43.91242 18.06602 15.32073 1.000 21.88940 145 SER B N 1
ATOM 2463 C CA . SER B 1 145 ? 44.03211 16.62926 15.54395 1.000 22.17089 145 SER B CA 1
ATOM 2464 C C . SER B 1 145 ? 45.07620 16.39328 16.63536 1.000 22.93301 145 SER B C 1
ATOM 2465 O O . SER B 1 145 ? 45.45178 17.32972 17.34848 1.000 25.06098 145 SER B O 1
ATOM 2468 N N . ASN B 1 146 ? 45.55595 15.14861 16.76655 1.000 22.50193 146 ASN B N 1
ATOM 2469 C CA . ASN B 1 146 ? 46.63214 14.90942 17.72921 1.000 22.91281 146 ASN B CA 1
ATOM 2470 C C . ASN B 1 146 ? 47.86020 15.72652 17.35919 1.000 24.92420 146 ASN B C 1
ATOM 2471 O O . ASN B 1 146 ? 48.57186 16.23591 18.23418 1.000 27.02533 146 ASN B O 1
ATOM 2476 N N . ILE B 1 147 ? 48.12390 15.84899 16.06055 1.000 23.15028 147 ILE B N 1
ATOM 2477 C CA . ILE B 1 147 ? 49.03297 16.83388 15.50133 1.000 24.25201 147 ILE B CA 1
ATOM 2478 C C . ILE B 1 147 ? 48.19649 17.63342 14.51335 1.000 21.65402 147 ILE B C 1
ATOM 2479 O O . ILE B 1 147 ? 47.53026 17.04988 13.64986 1.000 22.35289 147 ILE B O 1
ATOM 2484 N N . ASN B 1 148 ? 48.15252 18.94977 14.68826 1.000 20.95159 148 ASN B N 1
ATOM 2485 C CA . ASN B 1 148 ? 47.32300 19.74929 13.80145 1.000 21.09539 148 ASN B CA 1
ATOM 2486 C C . ASN B 1 148 ? 47.93458 19.77203 12.40254 1.000 21.00295 148 ASN B C 1
ATOM 2487 O O . ASN B 1 148 ? 49.14283 19.59745 12.21762 1.000 21.61652 148 ASN B O 1
ATOM 2492 N N . TYR B 1 149 ? 47.09159 20.00506 11.40613 1.000 20.30998 149 TYR B N 1
ATOM 2493 C CA . TYR B 1 149 ? 47.58759 20.11221 10.04113 1.000 19.81642 149 TYR B CA 1
ATOM 2494 C C . TYR B 1 149 ? 46.69918 21.06045 9.25284 1.000 20.01472 149 TYR B C 1
ATOM 2495 O O . TYR B 1 149 ? 45.52168 21.25155 9.57513 1.000 20.86243 149 TYR B O 1
ATOM 2504 N N . SER B 1 150 ? 47.27684 21.66409 8.21545 1.000 20.67716 150 SER B N 1
ATOM 2505 C CA . SER B 1 150 ? 46.54345 22.57025 7.34534 1.000 20.68983 150 SER B CA 1
ATOM 2506 C C . SER B 1 150 ? 46.74963 22.13096 5.90684 1.000 21.84316 150 SER B C 1
ATOM 2507 O O . SER B 1 150 ? 47.88577 21.89038 5.48615 1.000 21.97014 150 SER B O 1
ATOM 2510 N N . TYR B 1 151 ? 45.66389 22.06211 5.15071 1.000 19.33476 151 TYR B N 1
ATOM 2511 C CA . TYR B 1 151 ? 45.69549 21.56585 3.77959 1.000 20.10814 151 TYR B CA 1
ATOM 2512 C C . TYR B 1 151 ? 45.51997 22.74870 2.83658 1.000 20.03199 151 TYR B C 1
ATOM 2513 O O . TYR B 1 151 ? 44.60872 23.56314 3.02202 1.000 21.45188 151 TYR B O 1
ATOM 2522 N N . GLN B 1 152 ? 46.37495 22.84094 1.82254 1.000 19.60177 152 GLN B N 1
ATOM 2523 C CA . GLN B 1 152 ? 46.31863 23.93535 0.86489 1.000 18.70400 152 GLN B CA 1
ATOM 2524 C C . GLN B 1 152 ? 46.54794 23.40793 -0.54627 1.000 19.77385 152 GLN B C 1
ATOM 2525 O O . GLN B 1 152 ? 47.46946 22.61613 -0.77550 1.000 21.47696 152 GLN B O 1
ATOM 2531 N N . ILE B 1 153 ? 45.71356 23.85064 -1.48856 1.000 18.88129 153 ILE B N 1
ATOM 2532 C CA . ILE B 1 153 ? 45.85942 23.52479 -2.90620 1.000 19.25793 153 ILE B CA 1
ATOM 2533 C C . ILE B 1 153 ? 46.37911 24.75922 -3.61940 1.000 20.47550 153 ILE B C 1
ATOM 2534 O O . ILE B 1 153 ? 45.84304 25.86312 -3.43128 1.000 20.97878 153 ILE B O 1
ATOM 2539 N N . TRP B 1 154 ? 47.41671 24.57298 -4.43511 1.000 19.93996 154 TRP B N 1
ATOM 2540 C CA . TRP B 1 154 ? 48.02489 25.63881 -5.21621 1.000 18.32225 154 TRP B CA 1
ATOM 2541 C C . TRP B 1 154 ? 47.87276 25.32984 -6.69826 1.000 20.95953 154 TRP B C 1
ATOM 2542 O O . TRP B 1 154 ? 47.97719 24.16799 -7.11574 1.000 20.22989 154 TRP B O 1
ATOM 2553 N N . GLN B 1 155 ? 47.67124 26.37611 -7.50160 1.000 22.34923 155 GLN B N 1
ATOM 2554 C CA . GLN B 1 155 ? 47.61533 26.23488 -8.95122 1.000 20.25273 155 GLN B CA 1
ATOM 2555 C C . GLN B 1 155 ? 48.71316 27.06012 -9.60501 1.000 23.67330 155 GLN B C 1
ATOM 2556 O O . GLN B 1 155 ? 49.02347 28.16604 -9.14968 1.000 23.91554 155 GLN B O 1
ATOM 2562 N N . LYS B 1 156 ? 49.27389 26.52472 -10.68861 1.000 23.96108 156 LYS B N 1
ATOM 2563 C CA . LYS B 1 156 ? 50.32351 27.21363 -11.43306 1.000 28.05419 156 LYS B CA 1
ATOM 2564 C C . LYS B 1 156 ? 49.71613 28.24382 -12.37758 1.000 33.73618 156 LYS B C 1
ATOM 2565 O O . LYS B 1 156 ? 48.76564 27.94757 -13.10671 1.000 34.07620 156 LYS B O 1
ATOM 2571 N N . GLY B 1 157 ? 50.26732 29.45247 -12.36462 1.000 36.80754 157 GLY B N 1
ATOM 2572 C CA . GLY B 1 157 ? 49.77273 30.51700 -13.21985 1.000 40.73953 157 GLY B CA 1
ATOM 2573 C C . GLY B 1 157 ? 50.86658 31.25590 -13.96485 1.000 46.21413 157 GLY B C 1
ATOM 2574 O O . GLY B 1 157 ? 51.67375 30.64774 -14.66909 1.000 52.35396 157 GLY B O 1
#

InterPro domains:
  IPR001796 Dihydrofolate reductase domain [PF00186] (3-152)
  IPR001796 Dihydrofolate reductase domain [PS51330] (2-156)
  IPR001796 Dihydrofolate reductase domain [cd00209] (3-155)
  IPR012259 Dihydrofolate reductase [PTHR48069] (2-153)
  IPR017925 Dihydrofolate reductase conserved site [PS00075] (14-36)
  IPR024072 Dihydrofolate reductase-like domain superfamily [G3DSA:3.40.430.10] (1-157)
  IPR024072 Dihydrofolate reductase-like domain superfamily [SSF53597] (1-156)

Organism: Escherichia coli (NCBI:txid562)

Nearest PDB structures (foldseek):
  7rgj-assembly1_A  TM=1.007E+00  e=6.532E-35  Escherichia coli
  7reg-assembly1_A  TM=1.004E+00  e=3.040E-33  Escherichia coli
  5ecx-assembly1_B  TM=1.002E+00  e=5.031E-33  Klebsiella pneumoniae
  3ia4-assembly3_C  TM=9.269E-01  e=1.770E-18  Moritella profunda
  3fl9-assem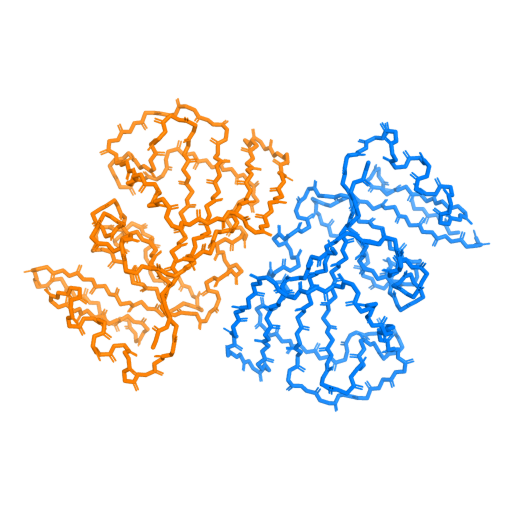bly2_B  TM=8.951E-01  e=1.060E-16  Bacillus anthracis

Radius of gyration: 20.6 Å; Cα contacts (8 Å, |Δi|>4): 713; chains: 2; bounding box: 58×43×47 Å